Protein AF-0000000066447279 (afdb_homodimer)

Secondary structure (DSSP, 8-state):
-----EE-HHHHHHHHHHHHS-HHHHHHHTTTTTT-EEEEEEEEESGGG-EEEEEEEEE---EEEEE-SSSEEEEEEEEEEEEEEEE-SS-EEEEEEEEEEEEEEEEEEETTTEEEEEEPPPPGGGEEEE---TTS-HHHHHHHHHHHHHHHHHHHHHHHHHHTSHHHHHHTEEEHHHHHHHHHH--/-----EE-HHHHHHHHHHHHS-HHHHHHHTTTTTT-EEEEEEEEESGGG-EEEEEEEEE---EEEEE-SSSEEEEEEEEEEEEEEEE-SS-EEEEEEEEEEEEEEEEEEETTTEEEEEEPPPPGGGEEEE---TTS-HHHHHHHHHHHHHHHHHHHHHHHHHHTSHHHHHHTEEEHHHHHHHHHH--

Sequence (374 aa):
MQNYDYLTYEEFGRKFFEVAVTPARVAAAFADIAGNEFSMEPIGQGPGKIAKVSAKVKLREPRVTRHLGDNITFVIRIPLSIDLLVDLRLDKQRFTVAGDIALRATARAAKPLLLMVNVEKPLPSDITVNVSSKSIRGEVLRMLAGIDDEIRRFVAQYVTAEIDSPQSQAAQVIDVTHQLEATWADPMQNYDYLTYEEFGRKFFEVAVTPARVAAAFADIAGNEFSMEPIGQGPGKIAKVSAKVKLREPRVTRHLGDNITFVIRIPLSIDLLVDLRLDKQRFTVAGDIALRATARAAKPLLLMVNVEKPLPSDITVNVSSKSIRGEVLRMLAGIDDEIRRFVAQYVTAEIDSPQSQAAQVIDVTHQLEATWADP

Solvent-accessible surface area (backbone atoms only — not comparable to full-atom values): 19773 Å² total; per-residue (Å²): 123,88,82,70,58,69,41,52,38,37,54,43,18,47,45,46,47,59,68,71,61,40,47,67,58,57,39,56,73,44,47,79,52,31,65,40,69,49,73,47,74,68,40,66,32,67,82,91,39,58,30,32,39,29,36,40,39,33,35,39,71,64,45,56,45,74,45,89,60,95,49,42,34,34,45,35,38,32,41,33,45,32,42,33,37,39,34,58,84,84,48,78,46,78,46,79,26,45,32,36,36,51,39,43,34,36,48,44,35,24,66,86,44,28,45,31,51,48,66,55,69,50,50,40,85,36,37,48,73,48,74,68,57,89,78,42,57,71,69,60,46,64,55,40,65,65,45,54,62,51,49,24,44,50,51,24,51,51,52,37,51,53,56,65,30,69,70,45,49,53,72,28,50,41,59,47,57,60,53,51,52,54,57,70,71,53,128,124,88,82,70,59,71,41,52,39,38,56,44,18,47,44,48,48,61,68,71,61,39,46,66,58,59,39,54,71,45,46,77,52,30,65,40,68,49,73,46,74,68,40,67,33,67,82,91,39,59,30,31,40,30,37,40,39,33,33,37,72,63,45,58,45,73,44,89,59,94,50,43,34,34,45,35,39,31,40,33,44,32,42,34,36,42,35,57,85,85,46,77,47,79,45,79,26,45,32,37,36,50,39,43,33,37,49,43,35,26,66,88,44,30,46,30,52,49,65,55,69,48,51,41,86,36,38,48,74,48,75,67,56,89,79,42,55,71,70,58,44,63,56,39,61,65,44,54,60,51,48,24,46,50,50,23,51,52,53,36,52,53,56,64,29,69,71,45,50,53,69,28,51,43,59,47,59,61,53,51,52,53,56,71,70,53,127

Nearest PDB structures (foldseek):
  5u9o-assembly2_F  TM=2.649E-01  e=2.468E-01  Arabidopsis thaliana
  2qom-assembly1_A  TM=5.585E-01  e=8.172E+00  Escherichia coli O157:H7
  5u9o-assembly2_F  TM=2.648E-01  e=2.559E-01  Arabidopsis thaliana
  2qom-assembly1_A  TM=5.582E-01  e=7.857E+00  Escherichia coli O157:H7

Radius of gyration: 35.05 Å; Cα contacts (8 Å, |Δi|>4): 692; chains: 2; bounding box: 34×117×68 Å

Organism: Mycobacterium leprae (strain TN) (NCBI:txid272631)

pLDDT: mean 85.93, std 11.97, range [44.06, 98.0]

Foldseek 3Di:
DPDDPDDDPVVVVLVVCVVVPDQVLVQVLCVVVAQDKDKDFWFQFDVVSQKTKIKIKGKHRKDWDWDDDPWIKIKIKIKMWMWMWIDNVVDIDIDIKIKMAIKMWIWDADPPGKTFIGIDQDDLVRMGIGRDCPVPPPVVVVRCPVVSSVVSRVVSVVVNCVCPDPSNRVSGMDDVVVVVVVVVPPD/DPDDPDDDPVVVVLVVCVVVPDQVLVQVLCVVVAQDKDKDFWFQFDVVSQKTKIKIKGKHRKDWDWDDDPWIKIKIKIKMWMWMWICNPVDIDIDIKIKMAIKMWIWDADPPGKTFIGIDQDDLVRMGIGRDCPVPPPVVVVRCPVVSSVVSRVVSVVVNCVCPDPSNRVSRMDDVVVVVVVVVPPD

Structure (mmCIF, N/CA/C/O backbone):
data_AF-0000000066447279-model_v1
#
loop_
_entity.id
_entity.type
_entity.pdbx_description
1 polymer 'Uncharacterized protein'
#
loop_
_atom_site.group_PDB
_atom_site.id
_atom_site.type_symbol
_atom_site.label_atom_id
_atom_site.label_alt_id
_atom_site.label_comp_id
_atom_site.label_asym_id
_atom_site.label_entity_id
_atom_site.label_seq_id
_atom_site.pdbx_PDB_ins_code
_atom_site.Cartn_x
_atom_site.Cartn_y
_atom_site.Cartn_z
_atom_site.occupancy
_atom_site.B_iso_or_equiv
_atom_site.auth_seq_id
_atom_site.auth_comp_id
_atom_site.auth_asym_id
_atom_site.auth_atom_id
_atom_site.pdbx_PDB_model_num
ATOM 1 N N . MET A 1 1 ? 14.852 21.719 0.564 1 44.06 1 MET A N 1
ATOM 2 C CA . MET A 1 1 ? 13.547 21.234 0.128 1 44.06 1 MET A CA 1
ATOM 3 C C . MET A 1 1 ? 13.672 19.875 -0.555 1 44.06 1 MET A C 1
ATOM 5 O O . MET A 1 1 ? 14.516 19.688 -1.44 1 44.06 1 MET A O 1
ATOM 9 N N . GLN A 1 2 ? 13.609 18.781 0.184 1 61.09 2 GLN A N 1
ATOM 10 C CA . GLN A 1 2 ? 13.812 17.5 -0.481 1 61.09 2 GLN A CA 1
ATOM 11 C C . GLN A 1 2 ? 12.969 17.406 -1.753 1 61.09 2 GLN A C 1
ATOM 13 O O . GLN A 1 2 ? 11.805 17.781 -1.762 1 61.09 2 GLN A O 1
ATOM 18 N N . ASN A 1 3 ? 13.641 17.562 -2.828 1 77.81 3 ASN A N 1
ATOM 19 C CA . ASN A 1 3 ? 13.062 17.484 -4.168 1 77.81 3 ASN A CA 1
ATOM 20 C C . ASN A 1 3 ? 12.516 16.094 -4.453 1 77.81 3 ASN A C 1
ATOM 22 O O . ASN A 1 3 ? 13.273 15.141 -4.617 1 77.81 3 ASN A O 1
ATOM 26 N N . TYR A 1 4 ? 11.258 15.883 -4.176 1 88.69 4 TYR A N 1
ATOM 27 C CA . TYR A 1 4 ? 10.617 14.602 -4.449 1 88.69 4 TYR A CA 1
ATOM 28 C C . TYR A 1 4 ? 10.156 14.523 -5.898 1 88.69 4 TYR A C 1
ATOM 30 O O . TYR A 1 4 ? 9.867 15.547 -6.52 1 88.69 4 TYR A O 1
ATOM 38 N N . ASP A 1 5 ? 10.367 13.422 -6.465 1 95.25 5 ASP A N 1
ATOM 39 C CA . ASP A 1 5 ? 9.742 13.125 -7.754 1 95.25 5 ASP A CA 1
ATOM 40 C C . ASP A 1 5 ? 8.289 12.695 -7.578 1 95.25 5 ASP A C 1
ATOM 42 O O . ASP A 1 5 ? 8.008 11.508 -7.375 1 95.25 5 ASP A O 1
ATOM 46 N N . TYR A 1 6 ? 7.367 13.656 -7.715 1 96.12 6 TYR A N 1
ATOM 47 C CA . TYR A 1 6 ? 5.965 13.43 -7.383 1 96.12 6 TYR A CA 1
ATOM 48 C C . TYR A 1 6 ? 5.285 12.562 -8.438 1 96.12 6 TYR A C 1
ATOM 50 O O . TYR A 1 6 ? 5.66 12.602 -9.609 1 96.12 6 TYR A O 1
ATOM 58 N N . LEU A 1 7 ? 4.316 11.844 -8.016 1 97.38 7 LEU A N 1
ATOM 59 C CA . LEU A 1 7 ? 3.469 10.992 -8.844 1 97.38 7 LEU A CA 1
ATOM 60 C C . LEU A 1 7 ? 2.002 11.375 -8.688 1 97.38 7 LEU A C 1
ATOM 62 O O . LEU A 1 7 ? 1.599 11.898 -7.648 1 97.38 7 LEU A O 1
ATOM 66 N N . THR A 1 8 ? 1.245 11.164 -9.758 1 97.75 8 THR A N 1
ATOM 67 C CA . THR A 1 8 ? -0.197 11.125 -9.547 1 97.75 8 THR A CA 1
ATOM 68 C C . THR A 1 8 ? -0.597 9.875 -8.773 1 97.75 8 THR A C 1
ATOM 70 O O . THR A 1 8 ? 0.185 8.93 -8.664 1 97.75 8 THR A O 1
ATOM 73 N N . TYR A 1 9 ? -1.745 9.891 -8.211 1 98 9 TYR A N 1
ATOM 74 C CA . TYR A 1 9 ? -2.223 8.711 -7.5 1 98 9 TYR A CA 1
ATOM 75 C C . TYR A 1 9 ? -2.312 7.508 -8.438 1 98 9 TYR A C 1
ATOM 77 O O . TYR A 1 9 ? -2.053 6.375 -8.031 1 98 9 TYR A O 1
ATOM 85 N N . GLU A 1 10 ? -2.668 7.75 -9.688 1 97.81 10 GLU A N 1
ATOM 86 C CA . GLU A 1 10 ? -2.773 6.703 -10.703 1 97.81 10 GLU A CA 1
ATOM 87 C C . GLU A 1 10 ? -1.41 6.086 -11 1 97.81 10 GLU A C 1
ATOM 89 O O . GLU A 1 10 ? -1.279 4.859 -11.055 1 97.81 10 GLU A O 1
ATOM 94 N N . GLU A 1 11 ? -0.425 6.949 -11.18 1 97.62 11 GLU A N 1
ATOM 95 C CA . GLU A 1 11 ? 0.935 6.465 -11.391 1 97.62 11 GLU A CA 1
ATOM 96 C C . GLU A 1 11 ? 1.433 5.672 -10.188 1 97.62 11 GLU A C 1
ATOM 98 O O . GLU A 1 11 ? 2.135 4.668 -10.344 1 97.62 11 GLU A O 1
ATOM 103 N N . PHE A 1 12 ? 1.11 6.176 -9.07 1 97.88 12 PHE A N 1
ATOM 104 C CA . PHE A 1 12 ? 1.469 5.492 -7.832 1 97.88 12 PHE A CA 1
ATOM 105 C C . PHE A 1 12 ? 0.914 4.074 -7.82 1 97.88 12 PHE A C 1
ATOM 107 O O . PHE A 1 12 ? 1.614 3.131 -7.438 1 97.88 12 PHE A O 1
ATOM 114 N N . GLY A 1 13 ? -0.361 3.934 -8.188 1 97.94 13 GLY A N 1
ATOM 115 C CA . GLY A 1 13 ? -0.968 2.613 -8.234 1 97.94 13 GLY A CA 1
ATOM 116 C C . GLY A 1 13 ? -0.215 1.646 -9.133 1 97.94 13 GLY A C 1
ATOM 117 O O . GLY A 1 13 ? 0.034 0.502 -8.742 1 97.94 13 GLY A O 1
ATOM 118 N N . ARG A 1 14 ? 0.141 2.066 -10.328 1 97.31 14 ARG A N 1
ATOM 119 C CA . ARG A 1 14 ? 0.899 1.238 -11.258 1 97.31 14 ARG A CA 1
ATOM 120 C C . ARG A 1 14 ? 2.236 0.82 -10.656 1 97.31 14 ARG A C 1
ATOM 122 O O . ARG A 1 14 ? 2.594 -0.36 -10.688 1 97.31 14 ARG A O 1
ATOM 129 N N . LYS A 1 15 ? 2.916 1.78 -10.086 1 96.38 15 LYS A N 1
ATOM 130 C CA . LYS A 1 15 ? 4.223 1.507 -9.492 1 96.38 15 LYS A CA 1
ATOM 131 C C . LYS A 1 15 ? 4.098 0.585 -8.289 1 96.38 15 LYS A C 1
ATOM 133 O O . LYS A 1 15 ? 4.984 -0.233 -8.031 1 96.38 15 LYS A O 1
ATOM 138 N N . PHE A 1 16 ? 3.033 0.771 -7.574 1 96.56 16 PHE A N 1
ATOM 139 C CA . PHE A 1 16 ? 2.766 -0.067 -6.414 1 96.56 16 PHE A CA 1
ATOM 140 C C . PHE A 1 16 ? 2.795 -1.543 -6.793 1 96.56 16 PHE A C 1
ATOM 142 O O . PHE A 1 16 ? 3.488 -2.34 -6.156 1 96.56 16 PHE A O 1
ATOM 149 N N . PHE A 1 17 ? 2.117 -1.905 -7.82 1 96.81 17 PHE A N 1
ATOM 150 C CA . PHE A 1 17 ? 2.047 -3.299 -8.242 1 96.81 17 PHE A CA 1
ATOM 151 C C . PHE A 1 17 ? 3.389 -3.764 -8.797 1 96.81 17 PHE A C 1
ATOM 153 O O . PHE A 1 17 ? 3.785 -4.914 -8.594 1 96.81 17 PHE A O 1
ATOM 160 N N . GLU A 1 18 ? 4.082 -2.914 -9.484 1 95.25 18 GLU A N 1
ATOM 161 C CA . GLU A 1 18 ? 5.391 -3.266 -10.031 1 95.25 18 GLU A CA 1
ATOM 162 C C . GLU A 1 18 ? 6.379 -3.611 -8.922 1 95.25 18 GLU A C 1
ATOM 164 O O . GLU A 1 18 ? 7.199 -4.52 -9.07 1 95.25 18 GLU A O 1
ATOM 169 N N . VAL A 1 19 ? 6.215 -2.928 -7.848 1 92.62 19 VAL A N 1
ATOM 170 C CA . VAL A 1 19 ? 7.133 -3.135 -6.73 1 92.62 19 VAL A CA 1
ATOM 171 C C . VAL A 1 19 ? 6.645 -4.297 -5.871 1 92.62 19 VAL A C 1
ATOM 173 O O . VAL A 1 19 ? 7.449 -5.09 -5.371 1 92.62 19 VAL A O 1
ATOM 176 N N . ALA A 1 20 ? 5.383 -4.406 -5.727 1 91.75 20 ALA A N 1
ATOM 177 C CA . ALA A 1 20 ? 4.801 -5.383 -4.805 1 91.75 20 ALA A CA 1
ATOM 178 C C . ALA A 1 20 ? 4.844 -6.789 -5.398 1 91.75 20 ALA A C 1
ATOM 180 O O . ALA A 1 20 ? 5 -7.77 -4.668 1 91.75 20 ALA A O 1
ATOM 181 N N . VAL A 1 21 ? 4.633 -6.859 -6.723 1 93.12 21 VAL A N 1
ATOM 182 C CA . VAL A 1 21 ? 4.484 -8.18 -7.324 1 93.12 21 VAL A CA 1
ATOM 183 C C . VAL A 1 21 ? 5.66 -8.461 -8.258 1 93.12 21 VAL A C 1
ATOM 185 O O . VAL A 1 21 ? 5.605 -8.133 -9.445 1 93.12 21 VAL A O 1
ATOM 188 N N . THR A 1 22 ? 6.703 -9.156 -7.754 1 92.19 22 THR A N 1
ATOM 189 C CA . THR A 1 22 ? 7.906 -9.461 -8.523 1 92.19 22 THR A CA 1
ATOM 190 C C . THR A 1 22 ? 7.945 -10.945 -8.891 1 92.19 22 THR A C 1
ATOM 192 O O . THR A 1 22 ? 7.266 -11.758 -8.266 1 92.19 22 THR A O 1
ATOM 195 N N . PRO A 1 23 ? 8.734 -11.266 -9.891 1 93.75 23 PRO A N 1
ATOM 196 C CA . PRO A 1 23 ? 8.883 -12.688 -10.227 1 93.75 23 PRO A CA 1
ATOM 197 C C . PRO A 1 23 ? 9.406 -13.523 -9.062 1 93.75 23 PRO A C 1
ATOM 199 O O . PRO A 1 23 ? 8.953 -14.648 -8.852 1 93.75 23 PRO A O 1
ATOM 202 N N . ALA A 1 24 ? 10.281 -12.953 -8.281 1 90.06 24 ALA A N 1
ATOM 203 C CA . ALA A 1 24 ? 10.844 -13.664 -7.137 1 90.06 24 ALA A CA 1
ATOM 204 C C . ALA A 1 24 ? 9.766 -13.992 -6.105 1 90.06 24 ALA A C 1
ATOM 206 O O . ALA A 1 24 ? 9.742 -15.102 -5.559 1 90.06 24 ALA A O 1
ATOM 207 N N . ARG A 1 25 ? 8.938 -13.117 -5.891 1 86.19 25 ARG A N 1
ATOM 208 C CA . ARG A 1 25 ? 7.875 -13.336 -4.914 1 86.19 25 ARG A CA 1
ATOM 209 C C . ARG A 1 25 ? 6.883 -14.383 -5.414 1 86.19 25 ARG A C 1
ATOM 211 O O . ARG A 1 25 ? 6.426 -15.227 -4.641 1 86.19 25 ARG A O 1
ATOM 218 N N . VAL A 1 26 ? 6.543 -14.281 -6.672 1 89.94 26 VAL A N 1
ATOM 219 C CA . VAL A 1 26 ? 5.633 -15.258 -7.262 1 89.94 26 VAL A CA 1
ATOM 220 C C . VAL A 1 26 ? 6.266 -16.656 -7.207 1 89.94 26 VAL A C 1
ATOM 222 O O . VAL A 1 26 ? 5.605 -17.625 -6.836 1 89.94 26 VAL A O 1
ATOM 225 N N . ALA A 1 27 ? 7.559 -16.734 -7.523 1 89.38 27 ALA A N 1
ATOM 226 C CA . ALA A 1 27 ? 8.266 -18 -7.477 1 89.38 27 ALA A CA 1
ATOM 227 C C . ALA A 1 27 ? 8.289 -18.578 -6.059 1 89.38 27 ALA A C 1
ATOM 229 O O . ALA A 1 27 ? 8.117 -19.781 -5.859 1 89.38 27 ALA A O 1
ATOM 230 N N . ALA A 1 28 ? 8.453 -17.719 -5.105 1 83.75 28 ALA A N 1
ATOM 231 C CA . ALA A 1 28 ? 8.523 -18.125 -3.703 1 83.75 28 ALA A CA 1
ATOM 232 C C . ALA A 1 28 ? 7.195 -18.734 -3.246 1 83.75 28 ALA A C 1
ATOM 234 O O . ALA A 1 28 ? 7.176 -19.656 -2.43 1 83.75 28 ALA A O 1
ATOM 235 N N . ALA A 1 29 ? 6.172 -18.25 -3.795 1 78.94 29 ALA A N 1
ATOM 236 C CA . ALA A 1 29 ? 4.855 -18.781 -3.445 1 78.94 29 ALA A CA 1
ATOM 237 C C . ALA A 1 29 ? 4.691 -20.219 -3.926 1 78.94 29 ALA A C 1
ATOM 239 O O . ALA A 1 29 ? 3.908 -20.984 -3.361 1 78.94 29 ALA A O 1
ATOM 240 N N . PHE A 1 30 ? 5.516 -20.578 -4.953 1 81.06 30 PHE A N 1
ATOM 241 C CA . PHE A 1 30 ? 5.457 -21.922 -5.492 1 81.06 30 PHE A CA 1
ATOM 242 C C . PHE A 1 30 ? 6.598 -22.781 -4.945 1 81.06 30 PHE A C 1
ATOM 244 O O . PHE A 1 30 ? 6.723 -23.953 -5.293 1 81.06 30 PHE A O 1
ATOM 251 N N . ALA A 1 31 ? 7.398 -22.172 -4.145 1 75.44 31 ALA A N 1
ATOM 252 C CA . ALA A 1 31 ? 8.578 -22.875 -3.639 1 75.44 31 ALA A CA 1
ATOM 253 C C . ALA A 1 31 ? 8.172 -24.109 -2.826 1 75.44 31 ALA A C 1
ATOM 255 O O . ALA A 1 31 ? 8.844 -25.141 -2.885 1 75.44 31 ALA A O 1
ATOM 256 N N . ASP A 1 32 ? 7.035 -23.906 -2.191 1 76.06 32 ASP A N 1
ATOM 257 C CA . ASP A 1 32 ? 6.598 -25.016 -1.356 1 76.06 32 ASP A CA 1
ATOM 258 C C . ASP A 1 32 ? 6.141 -26.203 -2.211 1 76.06 32 ASP A C 1
ATOM 260 O O . ASP A 1 32 ? 6.082 -27.328 -1.73 1 76.06 32 ASP A O 1
ATOM 264 N N . ILE A 1 33 ? 5.84 -25.859 -3.365 1 76.38 33 ILE A N 1
ATOM 265 C CA . ILE A 1 33 ? 5.383 -26.922 -4.262 1 76.38 33 ILE A CA 1
ATOM 266 C C . ILE A 1 33 ? 6.586 -27.578 -4.934 1 76.38 33 ILE A C 1
ATOM 268 O O . ILE A 1 33 ? 6.516 -28.75 -5.336 1 76.38 33 ILE A O 1
ATOM 272 N N . ALA A 1 34 ? 7.648 -26.797 -5.027 1 80.12 34 ALA A N 1
ATOM 273 C CA . ALA A 1 34 ? 8.883 -27.344 -5.586 1 80.12 34 ALA A CA 1
ATOM 274 C C . ALA A 1 34 ? 9.406 -28.5 -4.742 1 80.12 34 ALA A C 1
ATOM 276 O O . ALA A 1 34 ? 9.398 -28.438 -3.51 1 80.12 34 ALA A O 1
ATOM 277 N N . GLY A 1 35 ? 9.742 -29.547 -5.367 1 81.69 35 GLY A N 1
ATOM 278 C CA . GLY A 1 35 ? 10.25 -30.719 -4.684 1 81.69 35 GLY A CA 1
ATOM 279 C C . GLY A 1 35 ? 9.172 -31.719 -4.328 1 81.69 35 GLY A C 1
ATOM 280 O O . GLY A 1 35 ? 9.469 -32.875 -4.008 1 81.69 35 GLY A O 1
ATOM 281 N N . ASN A 1 36 ? 7.98 -31.234 -4.375 1 86.38 36 ASN A N 1
ATOM 282 C CA . ASN A 1 36 ? 6.887 -32.156 -4.109 1 86.38 36 ASN A CA 1
ATOM 283 C C . ASN A 1 36 ? 6.859 -33.312 -5.125 1 86.38 36 ASN A C 1
ATOM 285 O O . ASN A 1 36 ? 7.242 -33.125 -6.281 1 86.38 36 ASN A O 1
ATOM 289 N N . GLU A 1 37 ? 6.441 -34.5 -4.531 1 90.94 37 GLU A N 1
ATOM 290 C CA . GLU A 1 37 ? 6.305 -35.688 -5.367 1 90.94 37 GLU A CA 1
ATOM 291 C C . GLU A 1 37 ? 4.918 -36.281 -5.23 1 90.94 37 GLU A C 1
ATOM 293 O O . GLU A 1 37 ? 4.289 -36.188 -4.176 1 90.94 37 GLU A O 1
ATOM 298 N N . PHE A 1 38 ? 4.539 -36.844 -6.371 1 90 38 PHE A N 1
ATOM 299 C CA . PHE A 1 38 ? 3.283 -37.594 -6.332 1 90 38 PHE A CA 1
ATOM 300 C C . PHE A 1 38 ? 3.328 -38.781 -7.273 1 90 38 PHE A C 1
ATOM 302 O O . PHE A 1 38 ? 4.156 -38.844 -8.18 1 90 38 PHE A O 1
ATOM 309 N N . SER A 1 39 ? 2.473 -39.781 -6.945 1 91.5 39 SER A N 1
ATOM 310 C CA . SER A 1 39 ? 2.492 -41 -7.711 1 91.5 39 SER A CA 1
ATOM 311 C C . SER A 1 39 ? 1.166 -41.25 -8.43 1 91.5 39 SER A C 1
ATOM 313 O O . SER A 1 39 ? 0.105 -40.875 -7.906 1 91.5 39 SER A O 1
ATOM 315 N N . MET A 1 40 ? 1.353 -41.844 -9.594 1 87.12 40 MET A N 1
ATOM 316 C CA . MET A 1 40 ? 0.194 -42.312 -10.344 1 87.12 40 MET A CA 1
ATOM 317 C C . MET A 1 40 ? 0.031 -43.812 -10.203 1 87.12 40 MET A C 1
ATOM 319 O O . MET A 1 40 ? 1.001 -44.562 -10.328 1 87.12 40 MET A O 1
ATOM 323 N N . GLU A 1 41 ? -1.2 -44.219 -9.812 1 84.25 41 GLU A N 1
ATOM 324 C CA . GLU A 1 41 ? -1.477 -45.625 -9.719 1 84.25 41 GLU A CA 1
ATOM 325 C C . GLU A 1 41 ? -1.306 -46.312 -11.078 1 84.25 41 GLU A C 1
ATOM 327 O O . GLU A 1 41 ? -1.51 -45.688 -12.117 1 84.25 41 GLU A O 1
ATOM 332 N N . PRO A 1 42 ? -0.987 -47.625 -10.953 1 84.94 42 PRO A N 1
ATOM 333 C CA . PRO A 1 42 ? -0.756 -48.344 -12.203 1 84.94 42 PRO A CA 1
ATOM 334 C C . PRO A 1 42 ? -1.986 -48.344 -13.109 1 84.94 42 PRO A C 1
ATOM 336 O O . PRO A 1 42 ? -3.111 -48.5 -12.625 1 84.94 42 PRO A O 1
ATOM 339 N N . ILE A 1 43 ? -1.79 -48.125 -14.297 1 81.62 43 ILE A N 1
ATOM 340 C CA . ILE A 1 43 ? -2.828 -48.156 -15.32 1 81.62 43 ILE A CA 1
ATOM 341 C C . ILE A 1 43 ? -2.521 -49.25 -16.328 1 81.62 43 ILE A C 1
ATOM 343 O O . ILE A 1 43 ? -1.393 -49.375 -16.812 1 81.62 43 ILE A O 1
ATOM 347 N N . GLY A 1 44 ? -3.52 -50.062 -16.562 1 78.69 44 GLY A N 1
ATOM 348 C CA . GLY A 1 44 ? -3.352 -51.125 -17.547 1 78.69 44 GLY A CA 1
ATOM 349 C C . GLY A 1 44 ? -3.289 -50.594 -18.984 1 78.69 44 GLY A C 1
ATOM 350 O O . GLY A 1 44 ? -4.051 -49.719 -19.359 1 78.69 44 GLY A O 1
ATOM 351 N N . GLN A 1 45 ? -2.246 -51.062 -19.609 1 75.38 45 GLN A N 1
ATOM 352 C CA . GLN A 1 45 ? -2.076 -50.594 -21 1 75.38 45 GLN A CA 1
ATOM 353 C C . GLN A 1 45 ? -1.884 -51.781 -21.938 1 75.38 45 GLN A C 1
ATOM 355 O O . GLN A 1 45 ? -1.473 -52.875 -21.5 1 75.38 45 GLN A O 1
ATOM 360 N N . GLY A 1 46 ? -2.174 -51.594 -23.266 1 68.38 46 GLY A N 1
ATOM 361 C CA . GLY A 1 46 ? -1.961 -52.594 -24.281 1 68.38 46 GLY A CA 1
ATOM 362 C C . GLY A 1 46 ? -3.074 -53.625 -24.344 1 68.38 46 GLY A C 1
ATOM 363 O O . GLY A 1 46 ? -4.078 -53.5 -23.641 1 68.38 46 GLY A O 1
ATOM 364 N N . PRO A 1 47 ? -2.898 -54.594 -25.391 1 67.75 47 PRO A N 1
ATOM 365 C CA . PRO A 1 47 ? -3.893 -55.656 -25.484 1 67.75 47 PRO A CA 1
ATOM 366 C C . PRO A 1 47 ? -4.047 -56.438 -24.172 1 67.75 47 PRO A C 1
ATOM 368 O O . PRO A 1 47 ? -3.049 -56.875 -23.594 1 67.75 47 PRO A O 1
ATOM 371 N N . GLY A 1 48 ? -5.27 -56.562 -23.781 1 71.75 48 GLY A N 1
ATOM 372 C CA . GLY A 1 48 ? -5.578 -57.312 -22.594 1 71.75 48 GLY A CA 1
ATOM 373 C C . GLY A 1 48 ? -5.148 -56.625 -21.312 1 71.75 48 GLY A C 1
ATOM 374 O O . GLY A 1 48 ? -5.246 -57.219 -20.219 1 71.75 48 GLY A O 1
ATOM 375 N N . LYS A 1 49 ? -4.543 -55.375 -21.438 1 75.69 49 LYS A N 1
ATOM 376 C CA . LYS A 1 49 ? -4.09 -54.594 -20.281 1 75.69 49 LYS A CA 1
ATOM 377 C C . LYS A 1 49 ? -2.988 -55.344 -19.516 1 75.69 49 LYS A C 1
ATOM 379 O O . LYS A 1 49 ? -2.967 -55.312 -18.297 1 75.69 49 LYS A O 1
ATOM 384 N N . ILE A 1 50 ? -2.158 -56.062 -20.266 1 74.25 50 ILE A N 1
ATOM 385 C CA . ILE A 1 50 ? -1.131 -56.906 -19.672 1 74.25 50 ILE A CA 1
ATOM 386 C C . ILE A 1 50 ? -0.035 -56.031 -19.047 1 74.25 50 ILE A C 1
ATOM 388 O O . ILE A 1 50 ? 0.533 -56.406 -18.016 1 74.25 50 ILE A O 1
ATOM 392 N N . ALA A 1 51 ? 0.204 -54.969 -19.688 1 77.75 51 ALA A N 1
ATOM 393 C CA . ALA A 1 51 ? 1.231 -54.094 -19.141 1 77.75 51 ALA A CA 1
ATOM 394 C C . ALA A 1 51 ? 0.626 -53.094 -18.156 1 77.75 51 ALA A C 1
ATOM 396 O O . ALA A 1 51 ? -0.466 -52.562 -18.406 1 77.75 51 ALA A O 1
ATOM 397 N N . LYS A 1 52 ? 1.3 -52.906 -16.984 1 84.81 52 LYS A N 1
ATOM 398 C CA . LYS A 1 52 ? 0.927 -51.875 -16.016 1 84.81 52 LYS A CA 1
ATOM 399 C C . LYS A 1 52 ? 1.969 -50.75 -15.984 1 84.81 52 LYS A C 1
ATOM 401 O O . LYS A 1 52 ? 3.168 -51.031 -15.883 1 84.81 52 LYS A O 1
ATOM 406 N N . VAL A 1 53 ? 1.499 -49.625 -16.172 1 82.44 53 VAL A N 1
ATOM 407 C CA . VAL A 1 53 ? 2.416 -48.5 -16.156 1 82.44 53 VAL A CA 1
ATOM 408 C C . VAL A 1 53 ? 2.107 -47.594 -14.961 1 82.44 53 VAL A C 1
ATOM 410 O O . VAL A 1 53 ? 0.951 -47.25 -14.734 1 82.44 53 VAL A O 1
ATOM 413 N N . SER A 1 54 ? 3.111 -47.281 -14.141 1 87.75 54 SER A N 1
ATOM 414 C CA . SER A 1 54 ? 3.025 -46.344 -13.031 1 87.75 54 SER A CA 1
ATOM 415 C C . SER A 1 54 ? 4.074 -45.25 -13.164 1 87.75 54 SER A C 1
ATOM 417 O O . SER A 1 54 ? 5.031 -45.375 -13.93 1 87.75 54 SER A O 1
ATOM 419 N N . ALA A 1 55 ? 3.771 -44.188 -12.484 1 89 55 ALA A N 1
ATOM 420 C CA . ALA A 1 55 ? 4.695 -43.062 -12.594 1 89 55 ALA A CA 1
ATOM 421 C C . ALA A 1 55 ? 4.848 -42.344 -11.266 1 89 55 ALA A C 1
ATOM 423 O O . ALA A 1 55 ? 3.879 -42.188 -10.516 1 89 55 ALA A O 1
ATOM 424 N N . LYS A 1 56 ? 6.078 -41.938 -10.945 1 92.56 56 LYS A N 1
ATOM 425 C CA . LYS A 1 56 ? 6.402 -40.969 -9.891 1 92.56 56 LYS A CA 1
ATOM 426 C C . LYS A 1 56 ? 6.855 -39.656 -10.484 1 92.56 56 LYS A C 1
ATOM 428 O O . LYS A 1 56 ? 7.812 -39.594 -11.266 1 92.56 56 LYS A O 1
ATOM 433 N N . VAL A 1 57 ? 6.129 -38.656 -10.102 1 93.25 57 VAL A N 1
ATOM 434 C CA . VAL A 1 57 ? 6.395 -37.344 -10.672 1 93.25 57 VAL A CA 1
ATOM 435 C C . VAL A 1 57 ? 6.973 -36.406 -9.602 1 93.25 57 VAL A C 1
ATOM 437 O O . VAL A 1 57 ? 6.426 -36.312 -8.5 1 93.25 57 VAL A O 1
ATOM 440 N N . LYS A 1 58 ? 8.062 -35.719 -9.93 1 93.5 58 LYS A N 1
ATOM 441 C CA . LYS A 1 58 ? 8.688 -34.719 -9.062 1 93.5 58 LYS A CA 1
ATOM 442 C C . LYS A 1 58 ? 8.68 -33.344 -9.719 1 93.5 58 LYS A C 1
ATOM 444 O O . LYS A 1 58 ? 9.062 -33.219 -10.883 1 93.5 58 LYS A O 1
ATOM 449 N N . LEU A 1 59 ? 8.219 -32.406 -8.945 1 93.81 59 LEU A N 1
ATOM 450 C CA . LEU A 1 59 ? 8.234 -31.016 -9.406 1 93.81 59 LEU A CA 1
ATOM 451 C C . LEU A 1 59 ? 9.555 -30.344 -9.047 1 93.81 59 LEU A C 1
ATOM 453 O O . LEU A 1 59 ? 10.055 -30.5 -7.926 1 93.81 59 LEU A O 1
ATOM 457 N N . ARG A 1 60 ? 10.078 -29.609 -10 1 93.44 60 ARG A N 1
ATOM 458 C CA . ARG A 1 60 ? 11.328 -28.891 -9.773 1 93.44 60 ARG A CA 1
ATOM 459 C C . ARG A 1 60 ? 11.078 -27.406 -9.562 1 93.44 60 ARG A C 1
ATOM 461 O O . ARG A 1 60 ? 9.938 -26.984 -9.391 1 93.44 60 ARG A O 1
ATOM 468 N N . GLU A 1 61 ? 12.102 -26.656 -9.43 1 93 61 GLU A N 1
ATOM 469 C CA . GLU A 1 61 ? 12.008 -25.234 -9.141 1 93 61 GLU A CA 1
ATOM 470 C C . GLU A 1 61 ? 11.367 -24.469 -10.305 1 93 61 GLU A C 1
ATOM 472 O O . GLU A 1 61 ? 11.781 -24.641 -11.453 1 93 61 GLU A O 1
ATOM 477 N N . PRO A 1 62 ? 10.453 -23.672 -9.953 1 93.62 62 PRO A N 1
ATOM 478 C CA . PRO A 1 62 ? 9.789 -22.906 -11.008 1 93.62 62 PRO A CA 1
ATOM 479 C C . PRO A 1 62 ? 10.664 -21.766 -11.539 1 93.62 62 PRO A C 1
ATOM 481 O O . PRO A 1 62 ? 11.5 -21.234 -10.812 1 93.62 62 PRO A O 1
ATOM 484 N N . ARG A 1 63 ? 10.508 -21.406 -12.812 1 94.69 63 ARG A N 1
ATOM 485 C CA . ARG A 1 63 ? 11.023 -20.203 -13.461 1 94.69 63 ARG A CA 1
ATOM 486 C C . ARG A 1 63 ? 9.891 -19.25 -13.82 1 94.69 63 ARG A C 1
ATOM 488 O O . ARG A 1 63 ? 8.906 -19.641 -14.453 1 94.69 63 ARG A O 1
ATOM 495 N N . VAL A 1 64 ? 10.086 -18.031 -13.367 1 96 64 VAL A N 1
ATOM 496 C CA . VAL A 1 64 ? 8.992 -17.078 -13.539 1 96 64 VAL A CA 1
ATOM 497 C C . VAL A 1 64 ? 9.453 -15.906 -14.398 1 96 64 VAL A C 1
ATOM 499 O O . VAL A 1 64 ? 10.523 -15.344 -14.164 1 96 64 VAL A O 1
ATOM 502 N N . THR A 1 65 ? 8.656 -15.578 -15.43 1 97.44 65 THR A N 1
ATOM 503 C CA . THR A 1 65 ? 8.891 -14.406 -16.266 1 97.44 65 THR A CA 1
ATOM 504 C C . THR A 1 65 ? 7.715 -13.438 -16.172 1 97.44 65 THR A C 1
ATOM 506 O O . THR A 1 65 ? 6.555 -13.844 -16.266 1 97.44 65 THR A O 1
ATOM 509 N N . ARG A 1 66 ? 8.086 -12.172 -15.984 1 97.94 66 ARG A N 1
ATOM 510 C CA . ARG A 1 66 ? 7.07 -11.141 -15.789 1 97.94 66 ARG A CA 1
ATOM 511 C C . ARG A 1 66 ? 6.848 -10.352 -17.078 1 97.94 66 ARG A C 1
ATOM 513 O O . ARG A 1 66 ? 7.797 -10.039 -17.797 1 97.94 66 ARG A O 1
ATOM 520 N N . HIS A 1 67 ? 5.648 -9.984 -17.344 1 97.25 67 HIS A N 1
ATOM 521 C CA . HIS A 1 67 ? 5.254 -9.094 -18.422 1 97.25 67 HIS A CA 1
ATOM 522 C C . HIS A 1 67 ? 4.457 -7.906 -17.906 1 97.25 67 HIS A C 1
ATOM 524 O O . HIS A 1 67 ? 3.414 -8.086 -17.266 1 97.25 67 HIS A O 1
ATOM 530 N N . LEU A 1 68 ? 4.934 -6.707 -18.234 1 95.25 68 LEU A N 1
ATOM 531 C CA . LEU A 1 68 ? 4.277 -5.496 -17.766 1 95.25 68 LEU A CA 1
ATOM 532 C C . LEU A 1 68 ? 3.25 -5 -18.781 1 95.25 68 LEU A C 1
ATOM 534 O O . LEU A 1 68 ? 3.574 -4.805 -19.953 1 95.25 68 LEU A O 1
ATOM 538 N N . GLY A 1 69 ? 2.043 -4.93 -18.5 1 94.5 69 GLY A N 1
ATOM 539 C CA . GLY A 1 69 ? 0.938 -4.383 -19.266 1 94.5 69 GLY A CA 1
ATOM 540 C C . GLY A 1 69 ? -0.108 -3.695 -18.406 1 94.5 69 GLY A C 1
ATOM 541 O O . GLY A 1 69 ? 0.218 -3.111 -17.375 1 94.5 69 GLY A O 1
ATOM 542 N N . ASP A 1 70 ? -1.371 -3.557 -18.984 1 95.12 70 ASP A N 1
ATOM 543 C CA . ASP A 1 70 ? -2.439 -3.029 -18.141 1 95.12 70 ASP A CA 1
ATOM 544 C C . ASP A 1 70 ? -2.527 -3.795 -16.812 1 95.12 70 ASP A C 1
ATOM 546 O O . ASP A 1 70 ? -2.686 -3.195 -15.75 1 95.12 70 ASP A O 1
ATOM 550 N N . ASN A 1 71 ? -2.357 -5.07 -17.031 1 96.88 71 ASN A N 1
ATOM 551 C CA . ASN A 1 71 ? -2.111 -5.953 -15.891 1 96.88 71 ASN A CA 1
ATOM 552 C C . ASN A 1 71 ? -0.724 -6.586 -15.961 1 96.88 71 ASN A C 1
ATOM 554 O O . ASN A 1 71 ? -0.21 -6.84 -17.047 1 96.88 71 ASN A O 1
ATOM 558 N N . ILE A 1 72 ? -0.191 -6.75 -14.867 1 97.56 72 ILE A N 1
ATOM 559 C CA . ILE A 1 72 ? 1.053 -7.508 -14.805 1 97.56 72 ILE A CA 1
ATOM 560 C C . ILE A 1 72 ? 0.75 -9 -14.891 1 97.56 72 ILE A C 1
ATOM 562 O O . ILE A 1 72 ? -0.086 -9.516 -14.148 1 97.56 72 ILE A O 1
ATOM 566 N N . THR A 1 73 ? 1.35 -9.648 -15.797 1 97.88 73 THR A N 1
ATOM 567 C CA . THR A 1 73 ? 1.153 -11.078 -15.969 1 97.88 73 THR A CA 1
ATOM 568 C C . THR A 1 73 ? 2.477 -11.828 -15.828 1 97.88 73 THR A C 1
ATOM 570 O O . THR A 1 73 ? 3.547 -11.234 -15.945 1 97.88 73 THR A O 1
ATOM 573 N N . PHE A 1 74 ? 2.373 -13.141 -15.578 1 97.31 74 PHE A N 1
ATOM 574 C CA . PHE A 1 74 ? 3.537 -14 -15.398 1 97.31 74 PHE A CA 1
ATOM 575 C C . PHE A 1 74 ? 3.377 -15.305 -16.172 1 97.31 74 PHE A C 1
ATOM 577 O O . PHE A 1 74 ? 2.283 -15.867 -16.234 1 97.31 74 PHE A O 1
ATOM 584 N N . VAL A 1 75 ? 4.465 -15.68 -16.766 1 97.19 75 VAL A N 1
ATOM 585 C CA . VAL A 1 75 ? 4.59 -17.047 -17.266 1 97.19 75 VAL A CA 1
ATOM 586 C C . VAL A 1 75 ? 5.449 -17.875 -16.312 1 97.19 75 VAL A C 1
ATOM 588 O O . VAL A 1 75 ? 6.578 -17.484 -15.992 1 97.19 75 VAL A O 1
ATOM 591 N N . ILE A 1 76 ? 4.898 -18.969 -15.812 1 95.88 76 ILE A N 1
ATOM 592 C CA . ILE A 1 76 ? 5.57 -19.844 -14.859 1 95.88 76 ILE A CA 1
ATOM 593 C C . ILE A 1 76 ? 5.855 -21.203 -15.508 1 95.88 76 ILE A C 1
ATOM 595 O O . ILE A 1 76 ? 4.938 -21.875 -15.984 1 95.88 76 ILE A O 1
ATOM 599 N N . ARG A 1 77 ? 7.109 -21.562 -15.562 1 96.25 77 ARG A N 1
ATOM 600 C CA . ARG A 1 77 ? 7.531 -22.859 -16.062 1 96.25 77 ARG A CA 1
ATOM 601 C C . ARG A 1 77 ? 8.062 -23.734 -14.945 1 96.25 77 ARG A C 1
ATOM 603 O O . ARG A 1 77 ? 8.961 -23.344 -14.203 1 96.25 77 ARG A O 1
ATOM 610 N N . ILE A 1 78 ? 7.484 -24.875 -14.789 1 95 78 ILE A N 1
ATOM 611 C CA . ILE A 1 78 ? 7.906 -25.812 -13.75 1 95 78 ILE A CA 1
ATOM 612 C C . ILE A 1 78 ? 8.414 -27.109 -14.398 1 95 78 ILE A C 1
ATOM 614 O O . ILE A 1 78 ? 7.625 -27.891 -14.914 1 95 78 ILE A O 1
ATOM 618 N N . PRO A 1 79 ? 9.68 -27.328 -14.328 1 95.25 79 PRO A N 1
ATOM 619 C CA . PRO A 1 79 ? 10.188 -28.609 -14.852 1 95.25 79 PRO A CA 1
ATOM 620 C C . PRO A 1 79 ? 9.742 -29.812 -14.016 1 95.25 79 PRO A C 1
ATOM 622 O O . PRO A 1 79 ? 9.602 -29.703 -12.797 1 95.25 79 PRO A O 1
ATOM 625 N N . LEU A 1 80 ? 9.602 -30.938 -14.695 1 94.44 80 LEU A N 1
ATOM 626 C CA . LEU A 1 80 ? 9.195 -32.188 -14.055 1 94.44 80 LEU A CA 1
ATOM 627 C C . LEU A 1 80 ? 10.234 -33.281 -14.281 1 94.44 80 LEU A C 1
ATOM 629 O O . LEU A 1 80 ? 10.828 -33.344 -15.359 1 94.44 80 LEU A O 1
ATOM 633 N N . SER A 1 81 ? 10.406 -34.094 -13.312 1 93.12 81 SER A N 1
ATOM 634 C CA . SER A 1 81 ? 11.055 -35.375 -13.453 1 93.12 81 SER A CA 1
ATOM 635 C C . SER A 1 81 ? 10.062 -36.531 -13.242 1 93.12 81 SER A C 1
ATOM 637 O O . SER A 1 81 ? 9.406 -36.594 -12.203 1 93.12 81 SER A O 1
ATOM 639 N N . ILE A 1 82 ? 9.945 -37.375 -14.234 1 90.56 82 ILE A N 1
ATOM 640 C CA . ILE A 1 82 ? 8.953 -38.438 -14.203 1 90.56 82 ILE A CA 1
ATOM 641 C C . ILE A 1 82 ? 9.648 -39.812 -14.25 1 90.56 82 ILE A C 1
ATOM 643 O O . ILE A 1 82 ? 10.289 -40.156 -15.25 1 90.56 82 ILE A O 1
ATOM 647 N N . ASP A 1 83 ? 9.508 -40.594 -13.219 1 89.81 83 ASP A N 1
ATOM 648 C CA . ASP A 1 83 ? 9.984 -41.969 -13.203 1 89.81 83 ASP A CA 1
ATOM 649 C C . ASP A 1 83 ? 8.867 -42.938 -13.578 1 89.81 83 ASP A C 1
ATOM 651 O O . ASP A 1 83 ? 7.934 -43.156 -12.805 1 89.81 83 ASP A O 1
ATOM 655 N N . LEU A 1 84 ? 9.023 -43.562 -14.758 1 85.69 84 LEU A N 1
ATOM 656 C CA . LEU A 1 84 ? 8.023 -44.5 -15.242 1 85.69 84 LEU A CA 1
ATOM 657 C C . LEU A 1 84 ? 8.43 -45.938 -14.945 1 85.69 84 LEU A C 1
ATOM 659 O O . LEU A 1 84 ? 9.602 -46.281 -15.094 1 85.69 84 LEU A O 1
ATOM 663 N N . LEU A 1 85 ? 7.492 -46.594 -14.445 1 85.5 85 LEU A N 1
ATOM 664 C CA . LEU A 1 85 ? 7.668 -48.031 -14.266 1 85.5 85 LEU A CA 1
ATOM 665 C C . LEU A 1 85 ? 6.715 -48.812 -15.172 1 85.5 85 LEU A C 1
ATOM 667 O O . LEU A 1 85 ? 5.496 -48.656 -15.07 1 85.5 85 LEU A O 1
ATOM 671 N N . VAL A 1 86 ? 7.258 -49.594 -16.109 1 81.56 86 VAL A N 1
ATOM 672 C CA . VAL A 1 86 ? 6.48 -50.469 -16.969 1 81.56 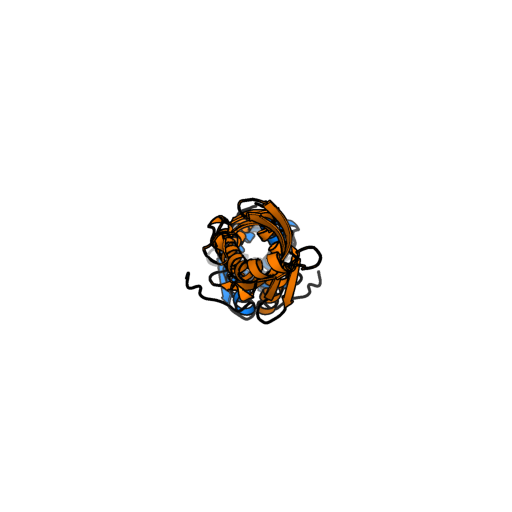86 VAL A CA 1
ATOM 673 C C . VAL A 1 86 ? 6.609 -51.906 -16.5 1 81.56 86 VAL A C 1
ATOM 675 O O . VAL A 1 86 ? 7.688 -52.5 -16.578 1 81.56 86 VAL A O 1
ATOM 678 N N . ASP A 1 87 ? 5.516 -52.375 -15.961 1 83.12 87 ASP A N 1
ATOM 679 C CA . ASP A 1 87 ? 5.449 -53.75 -15.484 1 83.12 87 ASP A CA 1
ATOM 680 C C . ASP A 1 87 ? 4.824 -54.656 -16.547 1 83.12 87 ASP A C 1
ATOM 682 O O . ASP A 1 87 ? 3.615 -54.625 -16.766 1 83.12 87 ASP A O 1
ATOM 686 N N . LEU A 1 88 ? 5.641 -55.531 -17.266 1 74.69 88 LEU A N 1
ATOM 687 C CA . LEU A 1 88 ? 5.191 -56.469 -18.297 1 74.69 88 LEU A CA 1
ATOM 688 C C . LEU A 1 88 ? 5.031 -57.875 -17.719 1 74.69 88 LEU A C 1
ATOM 690 O O . LEU A 1 88 ? 5.156 -58.844 -18.453 1 74.69 88 LEU A O 1
ATOM 694 N N . ARG A 1 89 ? 4.621 -58.094 -16.422 1 74.88 89 ARG A N 1
ATOM 695 C CA . ARG A 1 89 ? 4.453 -59.375 -15.703 1 74.88 89 ARG A CA 1
ATOM 696 C C . ARG A 1 89 ? 5.793 -60.062 -15.508 1 74.88 89 ARG A C 1
ATOM 698 O O . ARG A 1 89 ? 6.25 -60.25 -14.383 1 74.88 89 ARG A O 1
ATOM 705 N N . LEU A 1 90 ? 6.434 -60.281 -16.625 1 73.62 90 LEU A N 1
ATOM 706 C CA . LEU A 1 90 ? 7.684 -61.031 -16.5 1 73.62 90 LEU A CA 1
ATOM 707 C C . LEU A 1 90 ? 8.859 -60.094 -16.25 1 73.62 90 LEU A C 1
ATOM 709 O O . LEU A 1 90 ? 9.906 -60.5 -15.766 1 73.62 90 LEU A O 1
ATOM 713 N N . ASP A 1 91 ? 8.781 -58.844 -16.625 1 78.56 91 ASP A N 1
ATOM 714 C CA . ASP A 1 91 ? 9.891 -57.875 -16.516 1 78.56 91 ASP A CA 1
ATOM 715 C C . ASP A 1 91 ? 9.383 -56.5 -16.141 1 78.56 91 ASP A C 1
ATOM 717 O O . ASP A 1 91 ? 8.281 -56.094 -16.531 1 78.56 91 ASP A O 1
ATOM 721 N N . LYS A 1 92 ? 10.195 -55.906 -15.281 1 82.44 92 LYS A N 1
ATOM 722 C CA . LYS A 1 92 ? 9.938 -54.531 -14.93 1 82.44 92 LYS A CA 1
ATOM 723 C C . LYS A 1 92 ? 11.008 -53.594 -15.508 1 82.44 92 LYS A C 1
ATOM 725 O O . LYS A 1 92 ? 12.203 -53.844 -15.359 1 82.44 92 LYS A O 1
ATOM 730 N N . GLN A 1 93 ? 10.539 -52.594 -16.297 1 81.56 93 GLN A N 1
ATOM 731 C CA . GLN A 1 93 ? 11.461 -51.625 -16.859 1 81.56 93 GLN A CA 1
ATOM 732 C C . GLN A 1 93 ? 11.188 -50.219 -16.312 1 81.56 93 GLN A C 1
ATOM 734 O O . GLN A 1 93 ? 10.031 -49.844 -16.141 1 81.56 93 GLN A O 1
ATOM 739 N N . ARG A 1 94 ? 12.305 -49.531 -15.969 1 82.88 94 ARG A N 1
ATOM 740 C CA . ARG A 1 94 ? 12.219 -48.188 -15.445 1 82.88 94 ARG A CA 1
ATOM 741 C C . ARG A 1 94 ? 12.797 -47.156 -16.422 1 82.88 94 ARG A C 1
ATOM 743 O O . ARG A 1 94 ? 13.844 -47.406 -17.031 1 82.88 94 ARG A O 1
ATOM 750 N N . PHE A 1 95 ? 11.977 -46.094 -16.578 1 80.94 95 PHE A N 1
ATOM 751 C CA . PHE A 1 95 ? 12.422 -45 -17.438 1 80.94 95 PHE A CA 1
ATOM 752 C C . PHE A 1 95 ? 12.234 -43.656 -16.734 1 80.94 95 PHE A C 1
ATOM 754 O O . PHE A 1 95 ? 11.266 -43.469 -16 1 80.94 95 PHE A O 1
ATOM 761 N N . THR A 1 96 ? 13.211 -42.812 -16.969 1 85.62 96 THR A N 1
ATOM 762 C CA . THR A 1 96 ? 13.047 -41.438 -16.516 1 85.62 96 THR A CA 1
ATOM 763 C C . THR A 1 96 ? 12.727 -40.5 -17.688 1 85.62 96 THR A C 1
ATOM 765 O O . THR A 1 96 ? 13.438 -40.5 -18.688 1 85.62 96 THR A O 1
ATOM 768 N N . VAL A 1 97 ? 11.664 -39.844 -17.516 1 84.94 97 VAL A N 1
ATOM 769 C CA . VAL A 1 97 ? 11.219 -38.938 -18.562 1 84.94 97 VAL A CA 1
ATOM 770 C C . VAL A 1 97 ? 11.117 -37.531 -17.984 1 84.94 97 VAL A C 1
ATOM 772 O O . VAL A 1 97 ? 10.719 -37.344 -16.844 1 84.94 97 VAL A O 1
ATOM 775 N N . ALA A 1 98 ? 11.539 -36.531 -18.859 1 90.44 98 ALA A N 1
ATOM 776 C CA . ALA A 1 98 ? 11.422 -35.125 -18.453 1 90.44 98 ALA A CA 1
ATOM 777 C C . ALA A 1 98 ? 10.078 -34.562 -18.891 1 90.44 98 ALA A C 1
ATOM 779 O O . ALA A 1 98 ? 9.445 -35.031 -19.828 1 90.44 98 ALA A O 1
ATOM 780 N N . GLY A 1 99 ? 9.633 -33.531 -18.141 1 93.38 99 GLY A N 1
ATOM 781 C CA . GLY A 1 99 ? 8.438 -32.781 -18.5 1 93.38 99 GLY A CA 1
ATOM 782 C C . GLY A 1 99 ? 8.492 -31.312 -18.078 1 93.38 99 GLY A C 1
ATOM 783 O O . GLY A 1 99 ? 9.516 -30.859 -17.562 1 93.38 99 GLY A O 1
ATOM 784 N N . ASP A 1 100 ? 7.387 -30.656 -18.453 1 95.44 100 ASP A N 1
ATOM 785 C CA . ASP A 1 100 ? 7.285 -29.234 -18.125 1 95.44 100 ASP A CA 1
ATOM 786 C C . ASP A 1 100 ? 5.824 -28.797 -18.016 1 95.44 100 ASP A C 1
ATOM 788 O O . ASP A 1 100 ? 4.977 -29.234 -18.797 1 95.44 100 ASP A O 1
ATOM 792 N N . ILE A 1 101 ? 5.645 -28 -17.016 1 95.69 101 ILE A N 1
ATOM 793 C CA . ILE A 1 101 ? 4.336 -27.375 -16.875 1 95.69 101 ILE A CA 1
ATOM 794 C C . ILE A 1 101 ? 4.43 -25.891 -17.203 1 95.69 101 ILE A C 1
ATOM 796 O O . ILE A 1 101 ? 5.328 -25.188 -16.719 1 95.69 101 ILE A O 1
ATOM 800 N N . ALA A 1 102 ? 3.527 -25.406 -18.031 1 96.62 102 ALA A N 1
ATOM 801 C CA . ALA A 1 102 ? 3.398 -23.969 -18.297 1 96.62 102 ALA A CA 1
ATOM 802 C C . ALA A 1 102 ? 2.152 -23.406 -17.625 1 96.62 102 ALA A C 1
ATOM 804 O O . ALA A 1 102 ? 1.029 -23.797 -17.953 1 96.62 102 ALA A O 1
ATOM 805 N N . LEU A 1 103 ? 2.379 -22.484 -16.688 1 96.12 103 LEU A N 1
ATOM 806 C CA . LEU A 1 103 ? 1.276 -21.797 -16.016 1 96.12 103 LEU A CA 1
ATOM 807 C C . LEU A 1 103 ? 1.3 -20.297 -16.312 1 96.12 103 LEU A C 1
ATOM 809 O O . LEU A 1 103 ? 2.312 -19.781 -16.781 1 96.12 103 LEU A O 1
ATOM 813 N N . ARG A 1 104 ? 0.156 -19.656 -16.109 1 96.62 104 ARG A N 1
ATOM 814 C CA . ARG A 1 104 ? 0.031 -18.203 -16.188 1 96.62 104 ARG A CA 1
ATOM 815 C C . ARG A 1 104 ? -0.593 -17.641 -14.922 1 96.62 104 ARG A C 1
ATOM 817 O O . ARG A 1 104 ? -1.5 -18.234 -14.344 1 96.62 104 ARG A O 1
ATOM 824 N N . ALA A 1 105 ? -0.112 -16.547 -14.531 1 95.94 105 ALA A N 1
ATOM 825 C CA . ALA A 1 105 ? -0.665 -15.82 -13.391 1 95.94 105 ALA A CA 1
ATOM 826 C C . ALA A 1 105 ? -0.853 -14.344 -13.727 1 95.94 105 ALA A C 1
ATOM 828 O O . ALA A 1 105 ? -0.14 -13.797 -14.57 1 95.94 105 ALA A O 1
ATOM 829 N N . THR A 1 106 ? -1.836 -13.719 -13.141 1 96.81 106 THR A N 1
ATOM 830 C CA . THR A 1 106 ? -2.117 -12.297 -13.336 1 96.81 106 THR A CA 1
ATOM 831 C C . THR A 1 106 ? -2.256 -11.578 -12 1 96.81 106 THR A C 1
ATOM 833 O O . THR A 1 106 ? -2.959 -12.055 -11.102 1 96.81 106 THR A O 1
ATOM 836 N N . ALA A 1 107 ? -1.525 -10.492 -11.867 1 96.94 107 ALA A N 1
ATOM 837 C CA . ALA A 1 107 ? -1.712 -9.625 -10.711 1 96.94 107 ALA A CA 1
ATOM 838 C C . ALA A 1 107 ? -2.898 -8.688 -10.914 1 96.94 107 ALA A C 1
ATOM 840 O O . ALA A 1 107 ? -2.926 -7.91 -11.875 1 96.94 107 ALA A O 1
ATOM 841 N N . ARG A 1 108 ? -3.846 -8.789 -9.977 1 97.12 108 ARG A N 1
ATOM 842 C CA . ARG A 1 108 ? -5.066 -8 -10.125 1 97.12 108 ARG A CA 1
ATOM 843 C C . ARG A 1 108 ? -5.332 -7.16 -8.883 1 97.12 108 ARG A C 1
ATOM 845 O O . ARG A 1 108 ? -4.867 -7.492 -7.793 1 97.12 108 ARG A O 1
ATOM 852 N N . ALA A 1 109 ? -5.992 -6.105 -9.117 1 97.5 109 ALA A N 1
ATOM 853 C CA . ALA A 1 109 ? -6.48 -5.246 -8.039 1 97.5 109 ALA A CA 1
ATOM 854 C C . ALA A 1 109 ? -7.992 -5.371 -7.883 1 97.5 109 ALA A C 1
ATOM 856 O O . ALA A 1 109 ? -8.719 -5.5 -8.867 1 97.5 109 ALA A O 1
ATOM 857 N N . ALA A 1 110 ? -8.453 -5.32 -6.633 1 96.81 110 ALA A N 1
ATOM 858 C CA . ALA A 1 110 ? -9.891 -5.348 -6.383 1 96.81 110 ALA A CA 1
ATOM 859 C C . ALA A 1 110 ? -10.25 -4.5 -5.168 1 96.81 110 ALA A C 1
ATOM 861 O O . ALA A 1 110 ? -9.375 -4.105 -4.395 1 96.81 110 ALA A O 1
ATOM 862 N N . LYS A 1 111 ? -11.477 -4.113 -5.035 1 95 111 LYS A N 1
ATOM 863 C CA . LYS A 1 111 ? -11.977 -3.418 -3.852 1 95 111 LYS A CA 1
ATOM 864 C C . LYS A 1 111 ? -11.906 -4.312 -2.617 1 95 111 LYS A C 1
ATOM 866 O O . LYS A 1 111 ? -12.141 -5.52 -2.703 1 95 111 LYS A O 1
ATOM 871 N N . PRO A 1 112 ? -11.781 -3.727 -1.57 1 92.69 112 PRO A N 1
ATOM 872 C CA . PRO A 1 112 ? -11.523 -2.307 -1.317 1 92.69 112 PRO A CA 1
ATOM 873 C C . PRO A 1 112 ? -10.086 -1.902 -1.645 1 92.69 112 PRO A C 1
ATOM 875 O O . PRO A 1 112 ? -9.859 -0.836 -2.223 1 92.69 112 PRO A O 1
ATOM 878 N N . LEU A 1 113 ? -9.102 -2.682 -1.303 1 95.12 113 LEU A N 1
ATOM 879 C CA . LEU A 1 113 ? -7.684 -2.611 -1.623 1 95.12 113 LEU A CA 1
ATOM 880 C C . LEU A 1 113 ? -7.031 -3.986 -1.513 1 95.12 113 LEU A C 1
ATOM 882 O O . LEU A 1 113 ? -6.273 -4.246 -0.575 1 95.12 113 LEU A O 1
ATOM 886 N N . LEU A 1 114 ? -7.375 -4.75 -2.504 1 94.56 114 LEU A N 1
ATOM 887 C CA . LEU A 1 114 ? -6.832 -6.102 -2.549 1 94.56 114 LEU A CA 1
ATOM 888 C C . LEU A 1 114 ? -5.836 -6.25 -3.693 1 94.56 114 LEU A C 1
ATOM 890 O O . LEU A 1 114 ? -6.086 -5.781 -4.805 1 94.56 114 LEU A O 1
ATOM 894 N N . LEU A 1 115 ? -4.727 -6.805 -3.387 1 94.44 115 LEU A N 1
ATOM 895 C CA . LEU A 1 115 ? -3.781 -7.301 -4.383 1 94.44 115 LEU A CA 1
ATOM 896 C C . LEU A 1 115 ? -3.889 -8.82 -4.523 1 94.44 115 LEU A C 1
ATOM 898 O O . LEU A 1 115 ? -3.713 -9.555 -3.551 1 94.44 115 LEU A O 1
ATOM 902 N N . MET A 1 116 ? -4.25 -9.219 -5.711 1 94.12 116 MET A N 1
ATOM 903 C CA . MET A 1 116 ? -4.441 -10.641 -5.949 1 94.12 116 MET A CA 1
ATOM 904 C C . MET A 1 116 ? -3.516 -11.141 -7.055 1 94.12 116 MET A C 1
ATOM 906 O O . MET A 1 116 ? -3.334 -10.461 -8.07 1 94.12 116 MET A O 1
ATOM 910 N N . VAL A 1 117 ? -2.912 -12.234 -6.871 1 93.75 117 VAL A N 1
ATOM 911 C CA . VAL A 1 117 ? -2.209 -12.938 -7.938 1 93.75 117 VAL A CA 1
ATOM 912 C C . VAL A 1 117 ? -2.994 -14.188 -8.336 1 93.75 117 VAL A C 1
ATOM 914 O O . VAL A 1 117 ? -2.896 -15.227 -7.672 1 93.75 117 VAL A O 1
ATOM 917 N N . ASN A 1 118 ? -3.729 -14.078 -9.398 1 92.88 118 ASN A N 1
ATOM 918 C CA . ASN A 1 118 ? -4.559 -15.18 -9.875 1 92.88 118 ASN A CA 1
ATOM 919 C C . ASN A 1 118 ? -3.768 -16.125 -10.766 1 92.88 118 ASN A C 1
ATOM 921 O O . ASN A 1 118 ? -3.213 -15.711 -11.789 1 92.88 118 ASN A O 1
ATOM 925 N N . VAL A 1 119 ? -3.721 -17.406 -10.383 1 93.5 119 VAL A N 1
ATOM 926 C CA . VAL A 1 119 ? -3.037 -18.422 -11.172 1 93.5 119 VAL A CA 1
ATOM 927 C C . VAL A 1 119 ? -4.059 -19.234 -11.953 1 93.5 119 VAL A C 1
ATOM 929 O O . VAL A 1 119 ? -5.004 -19.781 -11.375 1 93.5 119 VAL A O 1
ATOM 932 N N . GLU A 1 120 ? -3.879 -19.312 -13.227 1 94.94 120 GLU A N 1
ATOM 933 C CA . GLU A 1 120 ? -4.754 -20.141 -14.055 1 94.94 120 GLU A CA 1
ATOM 934 C C . GLU A 1 120 ? -4.469 -21.625 -13.844 1 94.94 120 GLU A C 1
ATOM 936 O O . GLU A 1 120 ? -3.309 -22.031 -13.742 1 94.94 120 GLU A O 1
ATOM 941 N N . LYS A 1 121 ? -5.527 -22.391 -13.758 1 95.38 121 LYS A N 1
ATOM 942 C CA . LYS A 1 121 ? -5.383 -23.828 -13.664 1 95.38 121 LYS A CA 1
ATOM 943 C C . LYS A 1 121 ? -4.906 -24.422 -14.984 1 95.38 121 LYS A C 1
ATOM 945 O O . LYS A 1 121 ? -5.402 -24.062 -16.047 1 95.38 121 LYS A O 1
ATOM 950 N N . PRO A 1 122 ? -3.959 -25.297 -14.891 1 96.38 122 PRO A N 1
ATOM 951 C CA . PRO A 1 122 ? -3.432 -25.844 -16.156 1 96.38 122 PRO A CA 1
ATOM 952 C C . PRO A 1 122 ? -4.375 -26.844 -16.797 1 96.38 122 PRO A C 1
ATOM 954 O O . PRO A 1 122 ? -5.047 -27.609 -16.094 1 96.38 122 PRO A O 1
ATOM 957 N N . LEU A 1 123 ? -4.43 -26.812 -18.125 1 96.81 123 LEU A N 1
ATOM 958 C CA . LEU A 1 123 ? -4.988 -27.891 -18.938 1 96.81 123 LEU A CA 1
ATOM 959 C C . LEU A 1 123 ? -3.922 -28.938 -19.25 1 96.81 123 LEU A C 1
ATOM 961 O O . LEU A 1 123 ? -2.725 -28.656 -19.172 1 96.81 123 LEU A O 1
ATOM 965 N N . PRO A 1 124 ? -4.379 -30.156 -19.547 1 95.31 124 PRO A N 1
ATOM 966 C CA . PRO A 1 124 ? -3.383 -31.172 -19.938 1 95.31 124 PRO A CA 1
ATOM 967 C C . PRO A 1 124 ? -2.479 -30.688 -21.062 1 95.31 124 PRO A C 1
ATOM 969 O O . PRO A 1 124 ? -1.297 -31.047 -21.109 1 95.31 124 PRO A O 1
ATOM 972 N N . SER A 1 125 ? -3.012 -29.844 -21.922 1 94.75 125 SER A N 1
ATOM 973 C CA . SER A 1 125 ? -2.238 -29.328 -23.047 1 94.75 125 SER A CA 1
ATOM 974 C C . SER A 1 125 ? -1.131 -28.391 -22.578 1 94.75 125 SER A C 1
ATOM 976 O O . SER A 1 125 ? -0.205 -28.094 -23.344 1 94.75 125 SER A O 1
ATOM 978 N N . ASP A 1 126 ? -1.18 -27.891 -21.359 1 96.56 126 ASP A N 1
ATOM 979 C CA . ASP A 1 126 ? -0.163 -27 -20.797 1 96.56 126 ASP A CA 1
ATOM 980 C C . ASP A 1 126 ? 1.002 -27.797 -20.219 1 96.56 126 ASP A C 1
ATOM 982 O O . ASP A 1 126 ? 1.916 -27.219 -19.625 1 96.56 126 ASP A O 1
ATOM 986 N N . ILE A 1 127 ? 0.894 -29.109 -20.297 1 95.06 127 ILE A N 1
ATOM 987 C CA . ILE A 1 127 ? 1.906 -30.016 -19.766 1 95.06 127 ILE A CA 1
ATOM 988 C C . ILE A 1 127 ? 2.576 -30.766 -20.922 1 95.06 127 ILE A C 1
ATOM 990 O O . ILE A 1 127 ? 1.896 -31.312 -21.781 1 95.06 127 ILE A O 1
ATOM 994 N N . THR A 1 128 ? 3.852 -30.672 -21.016 1 93.56 128 THR A N 1
ATOM 995 C CA . THR A 1 128 ? 4.621 -31.438 -21.984 1 93.56 128 THR A CA 1
ATOM 996 C C . THR A 1 128 ? 5.41 -32.562 -21.312 1 93.56 128 THR A C 1
ATOM 998 O O . THR A 1 128 ? 5.953 -32.344 -20.219 1 93.56 128 THR A O 1
ATOM 1001 N N . VAL A 1 129 ? 5.363 -33.75 -21.797 1 88.19 129 VAL A N 1
ATOM 1002 C CA . VAL A 1 129 ? 6.125 -34.906 -21.344 1 88.19 129 VAL A CA 1
ATOM 1003 C C . VAL A 1 129 ? 7.07 -35.375 -22.453 1 88.19 129 VAL A C 1
ATOM 1005 O O . VAL A 1 129 ? 6.633 -35.656 -23.578 1 88.19 129 VAL A O 1
ATOM 1008 N N . ASN A 1 130 ? 8.383 -35.312 -22.219 1 82.44 130 ASN A N 1
ATOM 1009 C CA . ASN A 1 130 ? 9.383 -35.719 -23.203 1 82.44 130 ASN A CA 1
ATOM 1010 C C . ASN A 1 130 ? 9.828 -37.156 -23 1 82.44 130 ASN A C 1
ATOM 1012 O O . ASN A 1 130 ? 10.805 -37.438 -22.312 1 82.44 130 ASN A O 1
ATOM 1016 N N . VAL A 1 131 ? 9.133 -38.062 -23.5 1 68.88 131 VAL A N 1
ATOM 1017 C CA . VAL A 1 131 ? 9.508 -39.469 -23.422 1 68.88 131 VAL A CA 1
ATOM 1018 C C . VAL A 1 131 ? 10.656 -39.781 -24.391 1 68.88 131 VAL A C 1
ATOM 1020 O O . VAL A 1 131 ? 10.516 -39.562 -25.609 1 68.88 131 VAL A O 1
ATOM 1023 N N . SER A 1 132 ? 11.953 -39.531 -24 1 60.97 132 SER A N 1
ATOM 1024 C CA . SER A 1 132 ? 13.062 -39.812 -24.891 1 60.97 132 SER A CA 1
ATOM 1025 C C . SER A 1 132 ? 13.156 -41.281 -25.234 1 60.97 132 SER A C 1
ATOM 1027 O O . SER A 1 132 ? 12.938 -42.156 -24.375 1 60.97 132 SER A O 1
ATOM 1029 N N . SER A 1 133 ? 12.922 -41.594 -26.422 1 55.81 133 SER A N 1
ATOM 1030 C CA . SER A 1 133 ? 13.008 -42.906 -27.062 1 55.81 133 SER A CA 1
ATOM 1031 C C . SER A 1 133 ? 14.406 -43.5 -26.906 1 55.81 133 SER A C 1
ATOM 1033 O O . SER A 1 133 ? 14.625 -44.656 -27.266 1 55.81 133 SER A O 1
ATOM 1035 N N . LYS A 1 134 ? 15.453 -42.781 -26.594 1 55.84 134 LYS A N 1
ATOM 1036 C CA . LYS A 1 134 ? 16.766 -43.344 -26.875 1 55.84 134 LYS A CA 1
ATOM 1037 C C . LYS A 1 134 ? 16.969 -44.656 -26.141 1 55.84 134 LYS A C 1
ATOM 1039 O O . LYS A 1 134 ? 17.719 -45.531 -26.594 1 55.84 134 LYS A O 1
ATOM 1044 N N . SER A 1 135 ? 16.312 -44.625 -25 1 53.72 135 SER A N 1
ATOM 1045 C CA . SER A 1 135 ? 16.656 -45.875 -24.312 1 53.72 135 SER A CA 1
ATOM 1046 C C . SER A 1 135 ? 15.461 -46.812 -24.281 1 53.72 135 SER A C 1
ATOM 1048 O O . SER A 1 135 ? 15.531 -47.906 -23.672 1 53.72 135 SER A O 1
ATOM 1050 N N . ILE A 1 136 ? 14.438 -46.281 -24.797 1 57.5 136 ILE A N 1
ATOM 1051 C CA . ILE A 1 136 ? 13.258 -47.125 -24.688 1 57.5 136 ILE A CA 1
ATOM 1052 C C . ILE A 1 136 ? 13.086 -47.938 -25.984 1 57.5 136 ILE A C 1
ATOM 1054 O O . ILE A 1 136 ? 13.023 -47.375 -27.078 1 57.5 136 ILE A O 1
ATOM 1058 N N . ARG A 1 137 ? 13.375 -49.156 -25.875 1 60.19 137 ARG A N 1
ATOM 1059 C CA . ARG A 1 137 ? 13.156 -50.031 -27.031 1 60.19 137 ARG A CA 1
ATOM 1060 C C . ARG A 1 137 ? 11.797 -49.781 -27.672 1 60.19 137 ARG A C 1
ATOM 1062 O O . ARG A 1 137 ? 10.875 -49.312 -27 1 60.19 137 ARG A O 1
ATOM 1069 N N . GLY A 1 138 ? 11.719 -49.781 -28.922 1 57.72 138 GLY A N 1
ATOM 1070 C CA . GLY A 1 138 ? 10.578 -49.5 -29.781 1 57.72 138 GLY A CA 1
ATOM 1071 C C . GLY A 1 138 ? 9.266 -50.031 -29.234 1 57.72 138 GLY A C 1
ATOM 1072 O O . GLY A 1 138 ? 8.242 -49.344 -29.312 1 57.72 138 GLY A O 1
ATOM 1073 N N . GLU A 1 139 ? 9.227 -51.25 -28.766 1 57.22 139 GLU A N 1
ATOM 1074 C CA . GLU A 1 139 ? 8 -51.875 -28.281 1 57.22 139 GLU A CA 1
ATOM 1075 C C . GLU A 1 139 ? 7.477 -51.156 -27.031 1 57.22 139 GLU A C 1
ATOM 1077 O O . GLU A 1 139 ? 6.27 -50.938 -26.891 1 57.22 139 GLU A O 1
ATOM 1082 N N . VAL A 1 140 ? 8.312 -50.812 -26.156 1 62 140 VAL A N 1
ATOM 1083 C CA . VAL A 1 140 ? 7.938 -50.156 -24.922 1 62 140 VAL A CA 1
ATOM 1084 C C . VAL A 1 140 ? 7.414 -48.75 -25.234 1 62 140 VAL A C 1
ATOM 1086 O O . VAL A 1 140 ? 6.477 -48.281 -24.578 1 62 140 VAL A O 1
ATOM 1089 N N . LEU A 1 141 ? 7.887 -48.281 -26.266 1 62.53 141 LEU A N 1
ATOM 1090 C CA . LEU A 1 141 ? 7.441 -46.938 -26.656 1 62.53 141 LEU A CA 1
ATOM 1091 C C . LEU A 1 141 ? 5.973 -46.969 -27.062 1 62.53 141 LEU A C 1
ATOM 1093 O O . LEU A 1 141 ? 5.23 -46.031 -26.781 1 62.53 141 LEU A O 1
ATOM 1097 N N . ARG A 1 142 ? 5.562 -48.031 -27.781 1 63.72 142 ARG A N 1
ATOM 1098 C CA . ARG A 1 142 ? 4.172 -48.156 -28.203 1 63.72 142 ARG A CA 1
ATOM 1099 C C . ARG A 1 142 ? 3.246 -48.25 -26.984 1 63.72 142 ARG A C 1
ATOM 1101 O O . ARG A 1 142 ? 2.123 -47.719 -27.031 1 63.72 142 ARG A O 1
ATOM 1108 N N . MET A 1 143 ? 3.805 -48.906 -26.031 1 63.88 143 MET A N 1
ATOM 1109 C CA . MET A 1 143 ? 2.998 -49.062 -24.828 1 63.88 143 MET A CA 1
ATOM 1110 C C . MET A 1 143 ? 2.838 -47.75 -24.094 1 63.88 143 MET A C 1
ATOM 1112 O O . MET A 1 143 ? 1.87 -47.531 -23.359 1 63.88 143 MET A O 1
ATOM 1116 N N .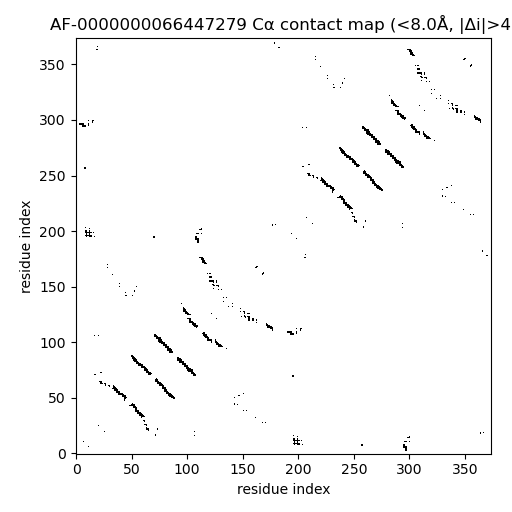 LEU A 1 144 ? 3.779 -46.906 -24.453 1 66.12 144 LEU A N 1
ATOM 1117 C CA . LEU A 1 144 ? 3.809 -45.656 -23.734 1 66.12 144 LEU A CA 1
ATOM 1118 C C . LEU A 1 144 ? 2.967 -44.594 -24.438 1 66.12 144 LEU A C 1
ATOM 1120 O O . LEU A 1 144 ? 2.697 -43.531 -23.875 1 66.12 144 LEU A O 1
ATOM 1124 N N . ALA A 1 145 ? 2.463 -44.812 -25.688 1 65.94 145 ALA A N 1
ATOM 1125 C CA . ALA A 1 145 ? 1.693 -43.812 -26.438 1 65.94 145 ALA A CA 1
ATOM 1126 C C . ALA A 1 145 ? 0.505 -43.312 -25.625 1 65.94 145 ALA A C 1
ATOM 1128 O O . ALA A 1 145 ? 0.233 -42.125 -25.594 1 65.94 145 ALA A O 1
ATOM 1129 N N . GLY A 1 146 ? -0.109 -44.188 -24.781 1 69.5 146 GLY A N 1
ATOM 1130 C CA . GLY A 1 146 ? -1.263 -43.781 -23.984 1 69.5 146 GLY A CA 1
ATOM 1131 C C . GLY A 1 146 ? -0.892 -43.281 -22.609 1 69.5 146 GLY A C 1
ATOM 1132 O O . GLY A 1 146 ? -1.709 -42.656 -21.922 1 69.5 146 GLY A O 1
ATOM 1133 N N . ILE A 1 147 ? 0.273 -43.375 -22.359 1 75.88 147 ILE A N 1
ATOM 1134 C CA . ILE A 1 147 ? 0.705 -43.062 -21 1 75.88 147 ILE A CA 1
ATOM 1135 C C . ILE A 1 147 ? 0.959 -41.562 -20.875 1 75.88 147 ILE A C 1
ATOM 1137 O O . ILE A 1 147 ? 0.698 -40.969 -19.828 1 75.88 147 ILE A O 1
ATOM 1141 N N . ASP A 1 148 ? 1.407 -40.969 -22.047 1 82.06 148 ASP A N 1
ATOM 1142 C CA . ASP A 1 148 ? 1.674 -39.531 -22.062 1 82.06 148 ASP A CA 1
ATOM 1143 C C . ASP A 1 148 ? 0.422 -38.75 -21.703 1 82.06 148 ASP A C 1
ATOM 1145 O O . ASP A 1 148 ? 0.458 -37.875 -20.812 1 82.06 148 ASP A O 1
ATOM 1149 N N . ASP A 1 149 ? -0.747 -39.031 -22.375 1 85 149 ASP A N 1
ATOM 1150 C CA . ASP A 1 149 ? -1.997 -38.312 -22.125 1 85 149 ASP A CA 1
ATOM 1151 C C . ASP A 1 149 ? -2.449 -38.5 -20.672 1 85 149 ASP A C 1
ATOM 1153 O O . ASP A 1 149 ? -2.951 -37.562 -20.062 1 85 149 ASP A O 1
ATOM 1157 N N . GLU A 1 150 ? -2.27 -39.719 -20.234 1 84.69 150 GLU A N 1
ATOM 1158 C CA . GLU A 1 150 ? -2.672 -40 -18.859 1 84.69 150 GLU A CA 1
ATOM 1159 C C . GLU A 1 150 ? -1.816 -39.219 -17.859 1 84.69 150 GLU A C 1
ATOM 1161 O O . GLU A 1 150 ? -2.332 -38.688 -16.875 1 84.69 150 GLU A O 1
ATOM 1166 N N . ILE A 1 151 ? -0.532 -39.156 -18.109 1 86.69 151 ILE A N 1
ATOM 1167 C CA . ILE A 1 151 ? 0.375 -38.406 -17.25 1 86.69 151 ILE A CA 1
ATOM 1168 C C . ILE A 1 151 ? -0.001 -36.938 -17.25 1 86.69 151 ILE A C 1
ATOM 1170 O O . ILE A 1 151 ? -0.092 -36.312 -16.188 1 86.69 151 ILE A O 1
ATOM 1174 N N . ARG A 1 152 ? -0.267 -36.438 -18.391 1 92.31 152 ARG A N 1
ATOM 1175 C CA . ARG A 1 152 ? -0.646 -35.031 -18.5 1 92.31 152 ARG A CA 1
ATOM 1176 C C . ARG A 1 152 ? -1.928 -34.75 -17.734 1 92.31 152 ARG A C 1
ATOM 1178 O O . ARG A 1 152 ? -2.025 -33.75 -17.031 1 92.31 152 ARG A O 1
ATOM 1185 N N . ARG A 1 153 ? -2.879 -35.625 -17.875 1 92.31 153 ARG A N 1
ATOM 1186 C CA . ARG A 1 153 ? -4.148 -35.469 -17.172 1 92.31 153 ARG A CA 1
ATOM 1187 C C . ARG A 1 153 ? -3.943 -35.5 -15.664 1 92.31 153 ARG A C 1
ATOM 1189 O O . ARG A 1 153 ? -4.488 -34.656 -14.938 1 92.31 153 ARG A O 1
ATOM 1196 N N . PHE A 1 154 ? -3.154 -36.406 -15.258 1 91.31 154 PHE A N 1
ATOM 1197 C CA . PHE A 1 154 ? -2.922 -36.594 -13.828 1 91.31 154 PHE A CA 1
ATOM 1198 C C . PHE A 1 154 ? -2.16 -35.406 -13.258 1 91.31 154 PHE A C 1
ATOM 1200 O O . PHE A 1 154 ? -2.498 -34.875 -12.188 1 91.31 154 PHE A O 1
ATOM 1207 N N . VAL A 1 155 ? -1.13 -34.969 -13.922 1 92.81 155 VAL A N 1
ATOM 1208 C CA . VAL A 1 155 ? -0.335 -33.812 -13.484 1 92.81 155 VAL A CA 1
ATOM 1209 C C . VAL A 1 155 ? -1.213 -32.562 -13.414 1 92.81 155 VAL A C 1
ATOM 1211 O O . VAL A 1 155 ? -1.158 -31.812 -12.445 1 92.81 155 VAL A O 1
ATOM 1214 N N . ALA A 1 156 ? -2.012 -32.344 -14.43 1 95.38 156 ALA A N 1
ATOM 1215 C CA . ALA A 1 156 ? -2.916 -31.203 -14.453 1 95.38 156 ALA A CA 1
ATOM 1216 C C . ALA A 1 156 ? -3.848 -31.219 -13.242 1 95.38 156 ALA A C 1
ATOM 1218 O O . ALA A 1 156 ? -4.055 -30.188 -12.594 1 95.38 156 ALA A O 1
ATOM 1219 N N . GLN A 1 157 ? -4.363 -32.375 -12.914 1 94.56 157 GLN A N 1
ATOM 1220 C CA . GLN A 1 157 ? -5.266 -32.531 -11.781 1 94.56 157 GLN A CA 1
ATOM 1221 C C . GLN A 1 157 ? -4.551 -32.219 -10.469 1 94.56 157 GLN A C 1
ATOM 1223 O O . GLN A 1 157 ? -5.09 -31.531 -9.602 1 94.56 157 GLN A O 1
ATOM 1228 N N . TYR A 1 158 ? -3.373 -32.75 -10.375 1 92.19 158 TYR A N 1
ATOM 1229 C CA . TYR A 1 158 ? -2.598 -32.531 -9.156 1 92.19 158 TYR A CA 1
ATOM 1230 C C . TYR A 1 158 ? -2.309 -31.062 -8.953 1 92.19 158 TYR A C 1
ATOM 1232 O O . TYR A 1 158 ? -2.52 -30.531 -7.855 1 92.19 158 TYR A O 1
ATOM 1240 N N . VAL A 1 159 ? -1.799 -30.406 -9.938 1 92.69 159 VAL A N 1
ATOM 1241 C CA . VAL A 1 159 ? -1.416 -29 -9.852 1 92.69 159 VAL A CA 1
ATOM 1242 C C . VAL A 1 159 ? -2.65 -28.156 -9.57 1 92.69 159 VAL A C 1
ATOM 1244 O O . VAL A 1 159 ? -2.59 -27.188 -8.797 1 92.69 159 VAL A O 1
ATOM 1247 N N . THR A 1 160 ? -3.775 -28.484 -10.227 1 94.81 160 THR A N 1
ATOM 1248 C CA . THR A 1 160 ? -5.031 -27.797 -9.961 1 94.81 160 THR A CA 1
ATOM 1249 C C . THR A 1 160 ? -5.402 -27.891 -8.484 1 94.81 160 THR A C 1
ATOM 1251 O O . THR A 1 160 ? -5.781 -26.891 -7.867 1 94.81 160 THR A O 1
ATOM 1254 N N . ALA A 1 161 ? -5.262 -29.047 -7.953 1 92.5 161 ALA A N 1
ATOM 1255 C CA . ALA A 1 161 ? -5.578 -29.266 -6.543 1 92.5 161 ALA A CA 1
ATOM 1256 C C . ALA A 1 161 ? -4.66 -28.438 -5.645 1 92.5 161 ALA A C 1
ATOM 1258 O O . ALA A 1 161 ? -5.105 -27.891 -4.629 1 92.5 161 ALA A O 1
ATOM 1259 N N . GLU A 1 162 ? -3.406 -28.344 -6.004 1 89.75 162 GLU A N 1
ATOM 1260 C CA . GLU A 1 162 ? -2.449 -27.547 -5.238 1 89.75 162 GLU A CA 1
ATOM 1261 C C . GLU A 1 162 ? -2.799 -26.062 -5.289 1 89.75 162 GLU A C 1
ATOM 1263 O O . GLU A 1 162 ? -2.732 -25.375 -4.27 1 89.75 162 GLU A O 1
ATOM 1268 N N . ILE A 1 163 ? -3.152 -25.562 -6.445 1 90.38 163 ILE A N 1
ATOM 1269 C CA . ILE A 1 163 ? -3.52 -24.172 -6.637 1 90.38 163 ILE A CA 1
ATOM 1270 C C . ILE A 1 163 ? -4.777 -23.844 -5.832 1 90.38 163 ILE A C 1
ATOM 1272 O O . ILE A 1 163 ? -4.902 -22.766 -5.27 1 90.38 163 ILE A O 1
ATOM 1276 N N . ASP A 1 164 ? -5.664 -24.875 -5.672 1 92.06 164 ASP A N 1
ATOM 1277 C CA . ASP A 1 164 ? -6.957 -24.672 -5.031 1 92.06 164 ASP A CA 1
ATOM 1278 C C . ASP A 1 164 ? -6.863 -24.906 -3.523 1 92.06 164 ASP A C 1
ATOM 1280 O O . ASP A 1 164 ? -7.844 -24.703 -2.799 1 92.06 164 ASP A O 1
ATOM 1284 N N . SER A 1 165 ? -5.695 -25.359 -3.104 1 90.56 165 SER A N 1
ATOM 1285 C CA . SER A 1 165 ? -5.574 -25.578 -1.665 1 90.56 165 SER A CA 1
ATOM 1286 C C . SER A 1 165 ? -5.836 -24.297 -0.89 1 90.56 165 SER A C 1
ATOM 1288 O O . SER A 1 165 ? -5.555 -23.188 -1.382 1 90.56 165 SER A O 1
ATOM 1290 N N . PRO A 1 166 ? -6.383 -24.359 0.362 1 89.62 166 PRO A N 1
ATOM 1291 C CA . PRO A 1 166 ? -6.652 -23.172 1.17 1 89.62 166 PRO A CA 1
ATOM 1292 C C . PRO A 1 166 ? -5.402 -22.328 1.404 1 89.62 166 PRO A C 1
ATOM 1294 O O . PRO A 1 166 ? -5.473 -21.094 1.357 1 89.62 166 PRO A O 1
ATOM 1297 N N . GLN A 1 167 ? -4.309 -22.969 1.655 1 85.81 167 GLN A N 1
ATOM 1298 C CA . GLN A 1 167 ? -3.055 -22.266 1.886 1 85.81 167 GLN A CA 1
ATOM 1299 C C . GLN A 1 167 ? -2.631 -21.484 0.647 1 85.81 167 GLN A C 1
ATOM 1301 O O . GLN A 1 167 ? -2.25 -20.312 0.746 1 85.81 167 GLN A O 1
ATOM 1306 N N . SER A 1 168 ? -2.758 -22.141 -0.522 1 85.69 168 SER A N 1
ATOM 1307 C CA . SER A 1 168 ? -2.396 -21.484 -1.772 1 85.69 168 SER A CA 1
ATOM 1308 C C . SER A 1 168 ? -3.352 -20.344 -2.092 1 85.69 168 SER A C 1
ATOM 1310 O O . SER A 1 168 ? -2.924 -19.266 -2.525 1 85.69 168 SER A O 1
ATOM 1312 N N . GLN A 1 169 ? -4.613 -20.562 -1.815 1 87.62 169 GLN A N 1
ATOM 1313 C CA . GLN A 1 169 ? -5.609 -19.531 -2.072 1 87.62 169 GLN A CA 1
ATOM 1314 C C . GLN A 1 169 ? -5.379 -18.312 -1.182 1 87.62 169 GLN A C 1
ATOM 1316 O O . GLN A 1 169 ? -5.477 -17.172 -1.642 1 87.62 169 GLN A O 1
ATOM 1321 N N . ALA A 1 170 ? -5.004 -18.562 0.018 1 84.56 170 ALA A N 1
ATOM 1322 C CA . ALA A 1 170 ? -4.762 -17.469 0.956 1 84.56 170 ALA A CA 1
ATOM 1323 C C . ALA A 1 170 ? -3.52 -16.672 0.561 1 84.56 170 ALA A C 1
ATOM 1325 O O . ALA A 1 170 ? -3.48 -15.445 0.723 1 84.56 170 ALA A O 1
ATOM 1326 N N . ALA A 1 171 ? -2.605 -17.375 0.004 1 82.94 171 ALA A N 1
ATOM 1327 C CA . ALA A 1 171 ? -1.336 -16.75 -0.359 1 82.94 171 ALA A CA 1
ATOM 1328 C C . ALA A 1 171 ? -1.488 -15.883 -1.604 1 82.94 171 ALA A C 1
ATOM 1330 O O . ALA A 1 171 ? -0.627 -15.055 -1.897 1 82.94 171 ALA A O 1
ATOM 1331 N N . GLN A 1 172 ? -2.623 -16.016 -2.268 1 87.5 172 GLN A N 1
ATOM 1332 C CA . GLN A 1 172 ? -2.824 -15.312 -3.531 1 87.5 172 GLN A CA 1
ATOM 1333 C C . GLN A 1 172 ? -3.438 -13.938 -3.303 1 87.5 172 GLN A C 1
ATOM 1335 O O . GLN A 1 172 ? -3.58 -13.148 -4.242 1 87.5 172 GLN A O 1
ATOM 1340 N N . VAL A 1 173 ? -3.764 -13.602 -2.027 1 88.5 173 VAL A N 1
ATOM 1341 C CA . VAL A 1 173 ? -4.48 -12.359 -1.777 1 88.5 173 VAL A CA 1
ATOM 1342 C C . VAL A 1 173 ? -3.789 -11.578 -0.662 1 88.5 173 VAL A C 1
ATOM 1344 O O . VAL A 1 173 ? -3.506 -12.125 0.405 1 88.5 173 VAL A O 1
ATOM 1347 N N . ILE A 1 174 ? -3.52 -10.375 -0.897 1 87.25 174 ILE A N 1
ATOM 1348 C CA . ILE A 1 174 ? -3.049 -9.453 0.126 1 87.25 174 ILE A CA 1
ATOM 1349 C C . ILE A 1 174 ? -4.102 -8.375 0.369 1 87.25 174 ILE A C 1
ATOM 1351 O O . ILE A 1 174 ? -4.52 -7.684 -0.564 1 87.25 174 ILE A O 1
ATOM 1355 N N . ASP A 1 175 ? -4.469 -8.289 1.583 1 90.94 175 ASP A N 1
ATOM 1356 C CA . ASP A 1 175 ? -5.367 -7.211 1.997 1 90.94 175 ASP A CA 1
ATOM 1357 C C . ASP A 1 175 ? -4.578 -5.957 2.377 1 90.94 175 ASP A C 1
ATOM 1359 O O . ASP A 1 175 ? -4.125 -5.824 3.516 1 90.94 175 ASP A O 1
ATOM 1363 N N . VAL A 1 176 ? -4.531 -5.055 1.51 1 90.56 176 VAL A N 1
ATOM 1364 C CA . VAL A 1 176 ? -3.701 -3.869 1.678 1 90.56 176 VAL A CA 1
ATOM 1365 C C . VAL A 1 176 ? -4.32 -2.951 2.732 1 90.56 176 VAL A C 1
ATOM 1367 O O . VAL A 1 176 ? -3.602 -2.289 3.484 1 90.56 176 VAL A O 1
ATOM 1370 N N . THR A 1 177 ? -5.652 -2.914 2.824 1 89.38 177 THR A N 1
ATOM 1371 C CA . THR A 1 177 ? -6.312 -2.117 3.852 1 89.38 177 THR A CA 1
ATOM 1372 C C . THR A 1 177 ? -5.84 -2.529 5.242 1 89.38 177 THR A C 1
ATOM 1374 O O . THR A 1 177 ? -5.465 -1.678 6.055 1 89.38 177 THR A O 1
ATOM 1377 N N . HIS A 1 178 ? -5.785 -3.736 5.449 1 85.62 178 HIS A N 1
ATOM 1378 C CA . HIS A 1 178 ? -5.355 -4.27 6.734 1 85.62 178 HIS A CA 1
ATOM 1379 C C . HIS A 1 178 ? -3.896 -3.93 7.016 1 85.62 178 HIS A C 1
ATOM 1381 O O . HIS A 1 178 ? -3.541 -3.59 8.148 1 85.62 178 HIS A O 1
ATOM 1387 N N . GLN A 1 179 ? -3.127 -4.008 6.027 1 82.12 179 GLN A N 1
ATOM 1388 C CA . GLN A 1 179 ? -1.708 -3.703 6.184 1 82.12 179 GLN A CA 1
ATOM 1389 C C . GLN A 1 179 ? -1.497 -2.236 6.547 1 82.12 179 GLN A C 1
ATOM 1391 O O . GLN A 1 179 ? -0.635 -1.912 7.367 1 82.12 179 GLN A O 1
ATOM 1396 N N . LEU A 1 180 ? -2.293 -1.406 5.965 1 81.94 180 LEU A N 1
ATOM 1397 C CA . LEU A 1 180 ? -2.221 0.025 6.238 1 81.94 180 LEU A CA 1
ATOM 1398 C C . LEU A 1 180 ? -2.621 0.323 7.68 1 81.94 180 LEU A C 1
ATOM 1400 O O . LEU A 1 180 ? -1.983 1.142 8.352 1 81.94 180 LEU A O 1
ATOM 1404 N N . GLU A 1 181 ? -3.6 -0.326 8.156 1 79.88 181 GLU A N 1
ATOM 1405 C CA . GLU A 1 181 ? -4.059 -0.134 9.531 1 79.88 181 GLU A CA 1
ATOM 1406 C C . GLU A 1 181 ? -2.994 -0.562 10.539 1 79.88 181 GLU A C 1
ATOM 1408 O O . GLU A 1 181 ? -2.799 0.096 11.562 1 79.88 181 GLU A O 1
ATOM 1413 N N . ALA A 1 182 ? -2.293 -1.523 10.172 1 76.25 182 ALA A N 1
ATOM 1414 C CA . ALA A 1 182 ? -1.242 -2.023 11.055 1 76.25 182 ALA A CA 1
ATOM 1415 C C . ALA A 1 182 ? -0.075 -1.042 11.133 1 76.25 182 ALA A C 1
ATOM 1417 O O . ALA A 1 182 ? 0.544 -0.883 12.188 1 76.25 182 ALA A O 1
ATOM 1418 N N . THR A 1 183 ? 0.2 -0.444 10.086 1 72.81 183 THR A N 1
ATOM 1419 C CA . THR A 1 183 ? 1.304 0.507 10.008 1 72.81 183 THR A CA 1
ATOM 1420 C C . THR A 1 183 ? 0.988 1.77 10.805 1 72.81 183 THR A C 1
ATOM 1422 O O . THR A 1 183 ? 1.857 2.309 11.492 1 72.81 183 THR A O 1
ATOM 1425 N N . TRP A 1 184 ? -0.248 2.252 10.68 1 69.56 184 TRP A N 1
ATOM 1426 C CA . TRP A 1 184 ? -0.649 3.469 11.367 1 69.56 184 TRP A CA 1
ATOM 1427 C C . TRP A 1 184 ? -0.77 3.227 12.875 1 69.56 184 TRP A C 1
ATOM 1429 O O . TRP A 1 184 ? -0.569 4.141 13.672 1 69.56 184 TRP A O 1
ATOM 1439 N N . ALA A 1 185 ? -1.241 2.051 13.305 1 59.47 185 ALA A N 1
ATOM 1440 C CA . ALA A 1 185 ? -1.417 1.706 14.711 1 59.47 185 ALA A CA 1
ATOM 1441 C C . ALA A 1 185 ? -0.07 1.57 15.414 1 59.47 185 ALA A C 1
ATOM 1443 O O . ALA A 1 185 ? 0.009 1.668 16.641 1 59.47 185 ALA A O 1
ATOM 1444 N N . ASP A 1 186 ? 0.974 1.271 14.703 1 52.5 186 ASP A N 1
ATOM 1445 C CA . ASP A 1 186 ? 2.273 1.105 15.344 1 52.5 186 ASP A CA 1
ATOM 1446 C C . ASP A 1 186 ? 2.988 2.447 15.492 1 52.5 186 ASP A C 1
ATOM 1448 O O . ASP A 1 186 ? 3.334 3.084 14.492 1 52.5 186 ASP A O 1
ATOM 1452 N N . PRO A 1 187 ? 3.01 3.053 16.672 1 46.16 187 PRO A N 1
ATOM 1453 C CA . PRO A 1 187 ? 3.715 4.293 17 1 46.16 187 PRO A CA 1
ATOM 1454 C C . PRO A 1 187 ? 5.18 4.273 16.562 1 46.16 187 PRO A C 1
ATOM 1456 O O . PRO A 1 187 ? 5.781 3.203 16.453 1 46.16 187 PRO A O 1
ATOM 1459 N N . MET B 1 1 ? -17.016 -18.828 -7.273 1 44.06 1 MET B N 1
ATOM 1460 C CA . MET B 1 1 ? -16.062 -17.891 -7.836 1 44.06 1 MET B CA 1
ATOM 1461 C C . MET B 1 1 ? -16.172 -16.531 -7.156 1 44.06 1 MET B C 1
ATOM 1463 O O . MET B 1 1 ? -17.266 -15.984 -7.027 1 44.06 1 MET B O 1
ATOM 1467 N N . GLN B 1 2 ? -15.453 -16.281 -6.086 1 61 2 GLN B N 1
ATOM 1468 C CA . GLN B 1 2 ? -15.633 -15.008 -5.402 1 61 2 GLN B CA 1
ATOM 1469 C C . GLN B 1 2 ? -15.594 -13.844 -6.391 1 61 2 GLN B C 1
ATOM 1471 O O . GLN B 1 2 ? -14.742 -13.812 -7.285 1 61 2 GLN B O 1
ATOM 1476 N N . ASN B 1 3 ? -16.734 -13.359 -6.668 1 78 3 ASN B N 1
ATOM 1477 C CA . ASN B 1 3 ? -16.953 -12.219 -7.559 1 78 3 ASN B CA 1
ATOM 1478 C C . ASN B 1 3 ? -16.297 -10.953 -7.012 1 78 3 ASN B C 1
ATOM 1480 O O . ASN B 1 3 ? -16.766 -10.391 -6.02 1 78 3 ASN B O 1
ATOM 1484 N N . TYR B 1 4 ? -15.078 -10.711 -7.387 1 88.75 4 TYR B N 1
ATOM 1485 C CA . TYR B 1 4 ? -14.375 -9.508 -6.957 1 88.75 4 TYR B CA 1
ATOM 1486 C C . TYR B 1 4 ? -14.742 -8.312 -7.836 1 88.75 4 TYR B C 1
ATOM 1488 O O . TYR B 1 4 ? -15.094 -8.484 -9.008 1 88.75 4 TYR B O 1
ATOM 1496 N N . ASP B 1 5 ? -14.93 -7.23 -7.227 1 95.31 5 ASP B N 1
ATOM 1497 C CA . ASP B 1 5 ? -15.031 -5.973 -7.961 1 95.31 5 ASP B CA 1
ATOM 1498 C C . ASP B 1 5 ? -13.648 -5.445 -8.344 1 95.31 5 ASP B C 1
ATOM 1500 O O . ASP B 1 5 ? -13.016 -4.734 -7.566 1 95.31 5 ASP B O 1
ATOM 1504 N N . TYR B 1 6 ? -13.211 -5.766 -9.578 1 96.12 6 TYR B N 1
ATOM 1505 C CA . TYR B 1 6 ? -11.844 -5.504 -10.008 1 96.12 6 TYR B CA 1
ATOM 1506 C C . TYR B 1 6 ? -11.625 -4.016 -10.266 1 96.12 6 TYR B C 1
ATOM 1508 O O . TYR B 1 6 ? -12.555 -3.307 -10.656 1 96.12 6 TYR B O 1
ATOM 1516 N N . LEU B 1 7 ? -10.438 -3.576 -10.055 1 97.44 7 LEU B N 1
ATOM 1517 C CA . LEU B 1 7 ? -9.969 -2.217 -10.305 1 97.44 7 LEU B CA 1
ATOM 1518 C C . LEU B 1 7 ? -8.789 -2.219 -11.273 1 97.44 7 LEU B C 1
ATOM 1520 O O . LEU B 1 7 ? -8.047 -3.201 -11.359 1 97.44 7 LEU B O 1
ATOM 1524 N N . THR B 1 8 ? -8.688 -1.154 -12.047 1 97.75 8 THR B N 1
ATOM 1525 C CA . THR B 1 8 ? -7.391 -0.927 -12.68 1 97.75 8 THR B CA 1
ATOM 1526 C C . THR B 1 8 ? -6.344 -0.534 -11.648 1 97.75 8 THR B C 1
ATOM 1528 O O . THR B 1 8 ? -6.684 -0.167 -10.516 1 97.75 8 THR B O 1
ATOM 1531 N N . TYR B 1 9 ? -5.121 -0.652 -11.992 1 97.94 9 TYR B N 1
ATOM 1532 C CA . TYR B 1 9 ? -4.059 -0.243 -11.078 1 97.94 9 TYR B CA 1
ATOM 1533 C C . TYR B 1 9 ? -4.18 1.237 -10.734 1 97.94 9 TYR B C 1
ATOM 1535 O O . TYR B 1 9 ? -3.887 1.644 -9.609 1 97.94 9 TYR B O 1
ATOM 1543 N N . GLU B 1 10 ? -4.613 2.045 -11.695 1 97.88 10 GLU B N 1
ATOM 1544 C CA . GLU B 1 10 ? -4.797 3.48 -11.5 1 97.88 10 GLU B CA 1
ATOM 1545 C C . GLU B 1 10 ? -5.902 3.764 -10.492 1 97.88 10 GLU B C 1
ATOM 1547 O O . GLU B 1 10 ? -5.734 4.59 -9.594 1 97.88 10 GLU B O 1
ATOM 1552 N N . GLU B 1 11 ? -7.012 3.062 -10.664 1 97.62 11 GLU B N 1
ATOM 1553 C CA . GLU B 1 11 ? -8.102 3.199 -9.703 1 97.62 11 GLU B CA 1
ATOM 1554 C C . GLU B 1 11 ? -7.676 2.76 -8.305 1 97.62 11 GLU B C 1
ATOM 1556 O O . GLU B 1 11 ? -8.078 3.361 -7.309 1 97.62 11 GLU B O 1
ATOM 1561 N N . PHE B 1 12 ? -6.957 1.731 -8.297 1 97.88 12 PHE B N 1
ATOM 1562 C CA . PHE B 1 12 ? -6.426 1.229 -7.035 1 97.88 12 PHE B CA 1
ATOM 1563 C C . PHE B 1 12 ? -5.609 2.303 -6.324 1 97.88 12 PHE B C 1
ATOM 1565 O O . PHE B 1 12 ? -5.738 2.486 -5.109 1 97.88 12 PHE B O 1
ATOM 1572 N N . GLY B 1 13 ? -4.727 2.961 -7.074 1 97.94 13 GLY B N 1
ATOM 1573 C CA . GLY B 1 13 ? -3.932 4.031 -6.492 1 97.94 13 GLY B CA 1
ATOM 1574 C C . GLY B 1 13 ? -4.773 5.117 -5.844 1 97.94 13 GLY B C 1
ATOM 1575 O O . GLY B 1 13 ? -4.488 5.547 -4.727 1 97.94 13 GLY B O 1
ATOM 1576 N N . ARG B 1 14 ? -5.809 5.586 -6.531 1 97.25 14 ARG B N 1
ATOM 1577 C CA . ARG B 1 14 ? -6.711 6.602 -6 1 97.25 14 ARG B CA 1
ATOM 1578 C C . ARG B 1 14 ? -7.371 6.121 -4.711 1 97.25 14 ARG B C 1
ATOM 1580 O O . ARG B 1 14 ? -7.379 6.84 -3.707 1 97.25 14 ARG B O 1
ATOM 1587 N N . LYS B 1 15 ? -7.852 4.91 -4.746 1 96.38 15 LYS B N 1
ATOM 1588 C CA . LYS B 1 15 ? -8.531 4.352 -3.582 1 96.38 15 LYS B CA 1
ATOM 1589 C C . LYS B 1 15 ? -7.566 4.152 -2.42 1 96.38 15 LYS B C 1
ATOM 1591 O O . LYS B 1 15 ? -7.945 4.293 -1.256 1 96.38 15 LYS B O 1
ATOM 1596 N N . PHE B 1 16 ? -6.375 3.801 -2.764 1 96.5 16 PHE B N 1
ATOM 1597 C CA . PHE B 1 16 ? -5.332 3.613 -1.759 1 96.5 16 PHE B CA 1
ATOM 1598 C C . PHE B 1 16 ? -5.188 4.855 -0.891 1 96.5 16 PHE B C 1
ATOM 1600 O O . PHE B 1 16 ? -5.211 4.766 0.339 1 96.5 16 PHE B O 1
ATOM 1607 N N . PHE B 1 17 ? -5.094 5.996 -1.482 1 96.75 17 PHE B N 1
ATOM 1608 C CA 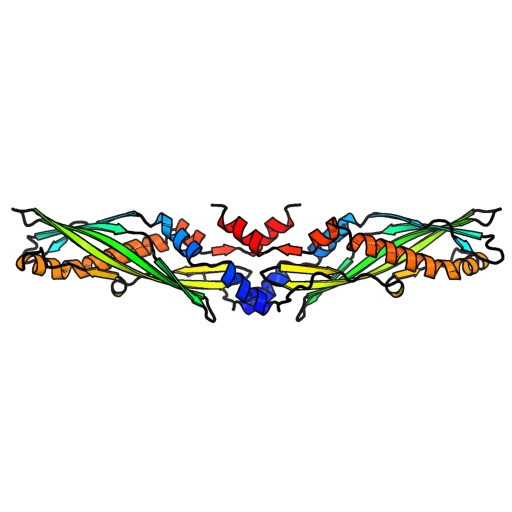. PHE B 1 17 ? -4.914 7.238 -0.746 1 96.75 17 PHE B CA 1
ATOM 1609 C C . PHE B 1 17 ? -6.18 7.602 0.022 1 96.75 17 PHE B C 1
ATOM 1611 O O . PHE B 1 17 ? -6.109 8.133 1.133 1 96.75 17 PHE B O 1
ATOM 1618 N N . GLU B 1 18 ? -7.32 7.332 -0.54 1 95.25 18 GLU B N 1
ATOM 1619 C CA . GLU B 1 18 ? -8.578 7.625 0.136 1 95.25 18 GLU B CA 1
ATOM 1620 C C . GLU B 1 18 ? -8.711 6.824 1.428 1 95.25 18 GLU B C 1
ATOM 1622 O O . GLU B 1 18 ? -9.227 7.328 2.428 1 95.25 18 GLU B O 1
ATOM 1627 N N . VAL B 1 19 ? -8.18 5.66 1.371 1 92.62 19 VAL B N 1
ATOM 1628 C CA . VAL B 1 19 ? -8.281 4.785 2.533 1 92.62 19 VAL B CA 1
ATOM 1629 C C . VAL B 1 19 ? -7.145 5.078 3.506 1 92.62 19 VAL B C 1
ATOM 1631 O O . VAL B 1 19 ? -7.34 5.055 4.723 1 92.62 19 VAL B O 1
ATOM 1634 N N . ALA B 1 20 ? -6.02 5.367 2.996 1 91.69 20 ALA B N 1
ATOM 1635 C CA . ALA B 1 20 ? -4.816 5.523 3.812 1 91.69 20 ALA B CA 1
ATOM 1636 C C . ALA B 1 20 ? -4.816 6.867 4.539 1 91.69 20 ALA B C 1
ATOM 1638 O O . ALA B 1 20 ? -4.316 6.973 5.66 1 91.69 20 ALA B O 1
ATOM 1639 N N . VAL B 1 21 ? -5.312 7.898 3.846 1 93.06 21 VAL B N 1
ATOM 1640 C CA . VAL B 1 21 ? -5.18 9.242 4.406 1 93.06 21 VAL B CA 1
ATOM 1641 C C . VAL B 1 21 ? -6.559 9.789 4.77 1 93.06 21 VAL B C 1
ATOM 1643 O O . VAL B 1 21 ? -7.223 10.414 3.939 1 93.06 21 VAL B O 1
ATOM 1646 N N . THR B 1 22 ? -6.98 9.633 6.039 1 92.19 22 THR B N 1
ATOM 1647 C CA . THR B 1 22 ? -8.281 10.078 6.52 1 92.19 22 THR B CA 1
ATOM 1648 C C . THR B 1 22 ? -8.141 11.32 7.402 1 92.19 22 THR B C 1
ATOM 1650 O O . THR B 1 22 ? -7.059 11.594 7.918 1 92.19 22 THR B O 1
ATOM 1653 N N . PRO B 1 23 ? -9.242 12.031 7.566 1 93.69 23 PRO B N 1
ATOM 1654 C CA . PRO B 1 23 ? -9.188 13.18 8.477 1 93.69 23 PRO B CA 1
ATOM 1655 C C . PRO B 1 23 ? -8.781 12.781 9.898 1 93.69 23 PRO B C 1
ATOM 1657 O O . PRO B 1 23 ? -8.023 13.5 10.555 1 93.69 23 PRO B O 1
ATOM 1660 N N . ALA B 1 24 ? -9.219 11.641 10.336 1 90.12 24 ALA B N 1
ATOM 1661 C CA . ALA B 1 24 ? -8.898 11.172 11.68 1 90.12 24 ALA B CA 1
ATOM 1662 C C . ALA B 1 24 ? -7.398 10.938 11.836 1 90.12 24 ALA B C 1
ATOM 1664 O O . ALA B 1 24 ? -6.809 11.297 12.859 1 90.12 24 ALA B O 1
ATOM 1665 N N . ARG B 1 25 ? -6.828 10.414 10.883 1 86.19 25 ARG B N 1
ATOM 1666 C CA . ARG B 1 25 ? -5.395 10.141 10.945 1 86.19 25 ARG B CA 1
ATOM 1667 C C . ARG B 1 25 ? -4.594 11.438 10.914 1 86.19 25 ARG B C 1
ATOM 1669 O O . ARG B 1 25 ? -3.604 11.578 11.641 1 86.19 25 ARG B O 1
ATOM 1676 N N . VAL B 1 26 ? -5.008 12.352 10.062 1 89.88 26 VAL B N 1
ATOM 1677 C CA . VAL B 1 26 ? -4.34 13.648 9.992 1 89.88 26 VAL B CA 1
ATOM 1678 C C . VAL B 1 26 ? -4.473 14.375 11.328 1 89.88 26 VAL B C 1
ATOM 1680 O O . VAL B 1 26 ? -3.498 14.93 11.836 1 89.88 26 VAL B O 1
ATOM 1683 N N . ALA B 1 27 ? -5.668 14.32 11.914 1 89.44 27 ALA B N 1
ATOM 1684 C CA . ALA B 1 27 ? -5.898 14.961 13.211 1 89.44 27 ALA B CA 1
ATOM 1685 C C . ALA B 1 27 ? -5.023 14.336 14.297 1 89.44 27 ALA B C 1
ATOM 1687 O O . ALA B 1 27 ? -4.48 15.047 15.141 1 89.44 27 ALA B O 1
ATOM 1688 N N . ALA B 1 28 ? -4.871 13.055 14.234 1 83.81 28 ALA B N 1
ATOM 1689 C CA . ALA B 1 28 ? -4.082 12.328 15.227 1 83.81 28 ALA B CA 1
ATOM 1690 C C . ALA B 1 28 ? -2.613 12.742 15.172 1 83.81 28 ALA B C 1
ATOM 1692 O O . ALA B 1 28 ? -1.935 12.789 16.203 1 83.81 28 ALA B O 1
ATOM 1693 N N . ALA B 1 29 ? -2.186 13.062 14.023 1 78.94 29 ALA B N 1
ATOM 1694 C CA . ALA B 1 29 ? -0.801 13.5 13.867 1 78.94 29 ALA B CA 1
ATOM 1695 C C . ALA B 1 29 ? -0.566 14.844 14.562 1 78.94 29 ALA B C 1
ATOM 1697 O O . ALA B 1 29 ? 0.56 15.156 14.953 1 78.94 29 ALA B O 1
ATOM 1698 N N . PHE B 1 30 ? -1.685 15.602 14.75 1 80.94 30 PHE B N 1
ATOM 1699 C CA . PHE B 1 30 ? -1.586 16.891 15.406 1 80.94 30 PHE B CA 1
ATOM 1700 C C . PHE B 1 30 ? -2.01 16.797 16.875 1 80.94 30 PHE B C 1
ATOM 1702 O O . PHE B 1 30 ? -1.995 17.797 17.594 1 80.94 30 PHE B O 1
ATOM 1709 N N . ALA B 1 31 ? -2.383 15.617 17.25 1 75.44 31 ALA B N 1
ATOM 1710 C CA . ALA B 1 31 ? -2.895 15.438 18.609 1 75.44 31 ALA B CA 1
ATOM 1711 C C . ALA B 1 31 ? -1.832 15.789 19.656 1 75.44 31 ALA B C 1
ATOM 1713 O O . ALA B 1 31 ? -2.143 16.359 20.703 1 75.44 31 ALA B O 1
ATOM 1714 N N . ASP B 1 32 ? -0.629 15.5 19.203 1 76 32 ASP B N 1
ATOM 1715 C CA . ASP B 1 32 ? 0.448 15.773 20.156 1 76 32 ASP B CA 1
ATOM 1716 C C . ASP B 1 32 ? 0.662 17.266 20.328 1 76 32 ASP B C 1
ATOM 1718 O O . ASP B 1 32 ? 1.255 17.719 21.312 1 76 32 ASP B O 1
ATOM 1722 N N . ILE B 1 33 ? 0.203 17.938 19.375 1 76.38 33 ILE B N 1
ATOM 1723 C CA . ILE B 1 33 ? 0.359 19.391 19.438 1 76.38 33 ILE B CA 1
ATOM 1724 C C . ILE B 1 33 ? -0.803 20 20.219 1 76.38 33 ILE B C 1
ATOM 1726 O O . ILE B 1 33 ? -0.664 21.062 20.812 1 76.38 33 ILE B O 1
ATOM 1730 N N . ALA B 1 34 ? -1.903 19.281 20.219 1 80.06 34 ALA B N 1
ATOM 1731 C CA . ALA B 1 34 ? -3.062 19.719 20.984 1 80.06 34 ALA B CA 1
ATOM 1732 C C . ALA B 1 34 ? -2.748 19.781 22.469 1 80.06 34 ALA B C 1
ATOM 1734 O O . ALA B 1 34 ? -2.104 18.875 23.016 1 80.06 34 ALA B O 1
ATOM 1735 N N . GLY B 1 35 ? -3.096 20.828 23.062 1 81.69 35 GLY B N 1
ATOM 1736 C CA . GLY B 1 35 ? -2.859 21 24.5 1 81.69 35 GLY B CA 1
ATOM 1737 C C . GLY B 1 35 ? -1.545 21.703 24.797 1 81.69 35 GLY B C 1
ATOM 1738 O O . GLY B 1 35 ? -1.33 22.172 25.922 1 81.69 35 GLY B O 1
ATOM 1739 N N . ASN B 1 36 ? -0.738 21.719 23.797 1 86.38 36 ASN B N 1
ATOM 1740 C CA . ASN B 1 36 ? 0.522 22.422 24.016 1 86.38 36 ASN B CA 1
ATOM 1741 C C . ASN B 1 36 ? 0.293 23.906 24.312 1 86.38 36 ASN B C 1
ATOM 1743 O O . ASN B 1 36 ? -0.668 24.5 23.812 1 86.38 36 ASN B O 1
ATOM 1747 N N . GLU B 1 37 ? 1.239 24.375 25.219 1 90.94 37 GLU B N 1
ATOM 1748 C CA . GLU B 1 37 ? 1.204 25.797 25.578 1 90.94 37 GLU B CA 1
ATOM 1749 C C . GLU B 1 37 ? 2.559 26.453 25.344 1 90.94 37 GLU B C 1
ATOM 1751 O O . GLU B 1 37 ? 3.602 25.797 25.453 1 90.94 37 GLU B O 1
ATOM 1756 N N . PHE B 1 38 ? 2.402 27.719 24.984 1 90.06 38 PHE B N 1
ATOM 1757 C CA . PHE B 1 38 ? 3.629 28.5 24.859 1 90.06 38 PHE B CA 1
ATOM 1758 C C . PHE B 1 38 ? 3.398 29.938 25.266 1 90.06 38 PHE B C 1
ATOM 1760 O O . PHE B 1 38 ? 2.258 30.406 25.297 1 90.06 38 PHE B O 1
ATOM 1767 N N . SER B 1 39 ? 4.508 30.578 25.688 1 91.44 39 SER B N 1
ATOM 1768 C CA . SER B 1 39 ? 4.395 31.953 26.203 1 91.44 39 SER B CA 1
ATOM 1769 C C . SER B 1 39 ? 5.156 32.938 25.312 1 91.44 39 SER B C 1
ATOM 1771 O O . SER B 1 39 ? 6.207 32.594 24.766 1 91.44 39 SER B O 1
ATOM 1773 N N . MET B 1 40 ? 4.531 34.094 25.266 1 86.88 40 MET B N 1
ATOM 1774 C CA . MET B 1 40 ? 5.199 35.25 24.625 1 86.88 40 MET B CA 1
ATOM 1775 C C . MET B 1 40 ? 5.781 36.188 25.672 1 86.88 40 MET B C 1
ATOM 1777 O O . MET B 1 40 ? 5.109 36.531 26.641 1 86.88 40 MET B O 1
ATOM 1781 N N . GLU B 1 41 ? 7.078 36.469 25.484 1 84.19 41 GLU B N 1
ATOM 1782 C CA . GLU B 1 41 ? 7.707 37.438 26.375 1 84.19 41 GLU B CA 1
ATOM 1783 C C . GLU B 1 41 ? 7.023 38.812 26.297 1 84.19 41 GLU B C 1
ATOM 1785 O O . GLU B 1 41 ? 6.492 39.156 25.25 1 84.19 41 GLU B O 1
ATOM 1790 N N . PRO B 1 42 ? 7.156 39.5 27.438 1 84.88 42 PRO B N 1
ATOM 1791 C CA . PRO B 1 42 ? 6.484 40.781 27.453 1 84.88 42 PRO B CA 1
ATOM 1792 C C . PRO B 1 42 ? 7.012 41.75 26.391 1 84.88 42 PRO B C 1
ATOM 1794 O O . PRO B 1 42 ? 8.219 41.781 26.125 1 84.88 42 PRO B O 1
ATOM 1797 N N . ILE B 1 43 ? 6.168 42.375 25.75 1 81.62 43 ILE B N 1
ATOM 1798 C CA . ILE B 1 43 ? 6.484 43.375 24.75 1 81.62 43 ILE B CA 1
ATOM 1799 C C . ILE B 1 43 ? 5.984 44.75 25.203 1 81.62 43 ILE B C 1
ATOM 1801 O O . ILE B 1 43 ? 4.84 44.875 25.641 1 81.62 43 ILE B O 1
ATOM 1805 N N . GLY B 1 44 ? 6.867 45.688 25.109 1 78.69 44 GLY B N 1
ATOM 1806 C CA . GLY B 1 44 ? 6.477 47.062 25.469 1 78.69 44 GLY B CA 1
ATOM 1807 C C . GLY B 1 44 ? 5.551 47.688 24.453 1 78.69 44 GLY B C 1
ATOM 1808 O O . GLY B 1 44 ? 5.758 47.562 23.234 1 78.69 44 GLY B O 1
ATOM 1809 N N . GLN B 1 45 ? 4.473 48.188 24.984 1 75.06 45 GLN B N 1
ATOM 1810 C CA . GLN B 1 45 ? 3.502 48.812 24.094 1 75.06 45 GLN B CA 1
ATOM 1811 C C . GLN B 1 45 ? 3.15 50.219 24.578 1 75.06 45 GLN B C 1
ATOM 1813 O O . GLN B 1 45 ? 3.309 50.531 25.75 1 75.06 45 GLN B O 1
ATOM 1818 N N . GLY B 1 46 ? 2.637 51.094 23.625 1 67.94 46 GLY B N 1
ATOM 1819 C CA . GLY B 1 46 ? 2.178 52.438 23.953 1 67.94 46 GLY B CA 1
ATOM 1820 C C . GLY B 1 46 ? 3.309 53.438 24.078 1 67.94 46 GLY B C 1
ATOM 1821 O O . GLY B 1 46 ? 4.465 53.094 23.797 1 67.94 46 GLY B O 1
ATOM 1822 N N . PRO B 1 47 ? 2.854 54.75 24.344 1 67.62 47 PRO B N 1
ATOM 1823 C CA . PRO B 1 47 ? 3.881 55.781 24.531 1 67.62 47 PRO B CA 1
ATOM 1824 C C . PRO B 1 47 ? 4.875 55.438 25.641 1 67.62 47 PRO B C 1
ATOM 1826 O O . PRO B 1 47 ? 4.469 55.062 26.734 1 67.62 47 PRO B O 1
ATOM 1829 N N . GLY B 1 48 ? 6.113 55.531 25.25 1 71.5 48 GLY B N 1
ATOM 1830 C CA . GLY B 1 48 ? 7.172 55.281 26.219 1 71.5 48 GLY B CA 1
ATOM 1831 C C . GLY B 1 48 ? 7.324 53.844 26.578 1 71.5 48 GLY B C 1
ATOM 1832 O O . GLY B 1 48 ? 8.117 53.469 27.453 1 71.5 48 GLY B O 1
ATOM 1833 N N . LYS B 1 49 ? 6.453 52.938 25.969 1 75.31 49 LYS B N 1
ATOM 1834 C CA . LYS B 1 49 ? 6.48 51.5 26.203 1 75.31 49 LYS B CA 1
ATOM 1835 C C . LYS B 1 49 ? 6.168 51.156 27.672 1 75.31 49 LYS B C 1
ATOM 1837 O O . LYS B 1 49 ? 6.793 50.281 28.266 1 75.31 49 LYS B O 1
ATOM 1842 N N . ILE B 1 50 ? 5.305 51.969 28.25 1 73.94 50 ILE B N 1
ATOM 1843 C CA . ILE B 1 50 ? 4.988 51.875 29.672 1 73.94 50 ILE B CA 1
ATOM 1844 C C . ILE B 1 50 ? 4.207 50.594 29.938 1 73.94 50 ILE B C 1
ATOM 1846 O O . ILE B 1 50 ? 4.375 49.969 30.984 1 73.94 50 ILE B O 1
ATOM 1850 N N . ALA B 1 51 ? 3.406 50.25 29 1 77.56 51 ALA B N 1
ATOM 1851 C CA . ALA B 1 51 ? 2.643 49.031 29.188 1 77.56 51 ALA B CA 1
ATOM 1852 C C . ALA B 1 51 ? 3.398 47.812 28.625 1 77.56 51 ALA B C 1
ATOM 1854 O O . ALA B 1 51 ? 4.035 47.906 27.578 1 77.56 51 ALA B O 1
ATOM 1855 N N . LYS B 1 52 ? 3.424 46.719 29.438 1 84.69 52 LYS B N 1
ATOM 1856 C CA . LYS B 1 52 ? 3.979 45.438 28.969 1 84.69 52 LYS B CA 1
ATOM 1857 C C . LYS B 1 52 ? 2.877 44.406 28.766 1 84.69 52 LYS B C 1
ATOM 1859 O O . LYS B 1 52 ? 2.021 44.219 29.625 1 84.69 52 LYS B O 1
ATOM 1864 N N . VAL B 1 53 ? 2.875 43.906 27.625 1 82.31 53 VAL B N 1
ATOM 1865 C CA . VAL B 1 53 ? 1.859 42.906 27.328 1 82.31 53 VAL B CA 1
ATOM 1866 C C . VAL B 1 53 ? 2.523 41.531 27.109 1 82.31 53 VAL B C 1
ATOM 1868 O O . VAL B 1 53 ? 3.498 41.438 26.359 1 82.31 53 VAL B O 1
ATOM 1871 N N . SER B 1 54 ? 2.059 40.5 27.812 1 87.62 54 SER B N 1
ATOM 1872 C CA . SER B 1 54 ? 2.479 39.125 27.641 1 87.62 54 SER B CA 1
ATOM 1873 C C . SER B 1 54 ? 1.284 38.219 27.359 1 87.62 54 SER B C 1
ATOM 1875 O O . SER B 1 54 ? 0.136 38.594 27.578 1 87.62 54 SER B O 1
ATOM 1877 N N . ALA B 1 55 ? 1.635 37.094 26.781 1 88.94 55 ALA B N 1
ATOM 1878 C CA . ALA B 1 55 ? 0.545 36.188 26.422 1 88.94 55 ALA B CA 1
ATOM 1879 C C . ALA B 1 55 ? 0.944 34.75 26.641 1 88.94 55 ALA B C 1
ATOM 1881 O O . ALA B 1 55 ? 2.09 34.375 26.391 1 88.94 55 ALA B O 1
ATOM 1882 N N . LYS B 1 56 ? 0.015 33.969 27.156 1 92.5 56 LYS B N 1
ATOM 1883 C CA . LYS B 1 56 ? 0.064 32.5 27.172 1 92.5 56 LYS B CA 1
ATOM 1884 C C . LYS B 1 56 ? -0.947 31.906 26.188 1 92.5 56 LYS B C 1
ATOM 1886 O O . LYS B 1 56 ? -2.145 32.188 26.281 1 92.5 56 LYS B O 1
ATOM 1891 N N . VAL B 1 57 ? -0.398 31.141 25.297 1 93.19 57 VAL B N 1
ATOM 1892 C CA . VAL B 1 57 ? -1.243 30.594 24.234 1 93.19 57 VAL B CA 1
ATOM 1893 C C . VAL B 1 57 ? -1.374 29.094 24.406 1 93.19 57 VAL B C 1
ATOM 1895 O O . VAL B 1 57 ? -0.375 28.391 24.578 1 93.19 57 VAL B O 1
ATOM 1898 N N . LYS B 1 58 ? -2.609 28.594 24.344 1 93.44 58 LYS B N 1
ATOM 1899 C CA . LYS B 1 58 ? -2.908 27.172 24.391 1 93.44 58 LYS B CA 1
ATOM 1900 C C . LYS B 1 58 ? -3.592 26.703 23.109 1 93.44 58 LYS B C 1
ATOM 1902 O O . LYS B 1 58 ? -4.547 27.328 22.641 1 93.44 58 LYS B O 1
ATOM 1907 N N . LEU B 1 59 ? -3.049 25.625 22.562 1 93.81 59 LEU B N 1
ATOM 1908 C CA . LEU B 1 59 ? -3.654 25.016 21.391 1 93.81 59 LEU B CA 1
ATOM 1909 C C . LEU B 1 59 ? -4.707 24 21.781 1 93.81 59 LEU B C 1
ATOM 1911 O O . LEU B 1 59 ? -4.484 23.188 22.703 1 93.81 59 LEU B O 1
ATOM 1915 N N . ARG B 1 60 ? -5.824 24.047 21.078 1 93.44 60 ARG B N 1
ATOM 1916 C CA . ARG B 1 60 ? -6.898 23.094 21.344 1 93.44 60 ARG B CA 1
ATOM 1917 C C . ARG B 1 60 ? -6.953 22.016 20.281 1 93.44 60 ARG B C 1
ATOM 1919 O O . ARG B 1 60 ? -6.035 21.891 19.469 1 93.44 60 ARG B O 1
ATOM 1926 N N . GLU B 1 61 ? -7.914 21.156 20.375 1 93 61 GLU B N 1
ATOM 1927 C CA . GLU B 1 61 ? -8.031 20.031 19.453 1 93 61 GLU B CA 1
ATOM 1928 C C . GLU B 1 61 ? -8.32 20.484 18.031 1 93 61 GLU B C 1
ATOM 1930 O O . GLU B 1 61 ? -9.219 21.297 17.812 1 93 61 GLU B O 1
ATOM 1935 N N . PRO B 1 62 ? -7.574 19.953 17.156 1 93.56 62 PRO B N 1
ATOM 1936 C CA . PRO B 1 62 ? -7.789 20.344 15.758 1 93.56 62 PRO B CA 1
ATOM 1937 C C . PRO B 1 62 ? -9.055 19.734 15.164 1 93.56 62 PRO B C 1
ATOM 1939 O O . PRO B 1 62 ? -9.492 18.656 15.586 1 93.56 62 PRO B O 1
ATOM 1942 N N . ARG B 1 63 ? -9.695 20.422 14.211 1 94.62 63 ARG B N 1
ATOM 1943 C CA . ARG B 1 63 ? -10.758 19.953 13.328 1 94.62 63 ARG B CA 1
ATOM 1944 C C . ARG B 1 63 ? -10.258 19.844 11.891 1 94.62 63 ARG B C 1
ATOM 1946 O O . ARG B 1 63 ? -9.695 20.781 11.344 1 94.62 63 ARG B O 1
ATOM 1953 N N . VAL B 1 64 ? -10.477 18.656 11.359 1 96 64 V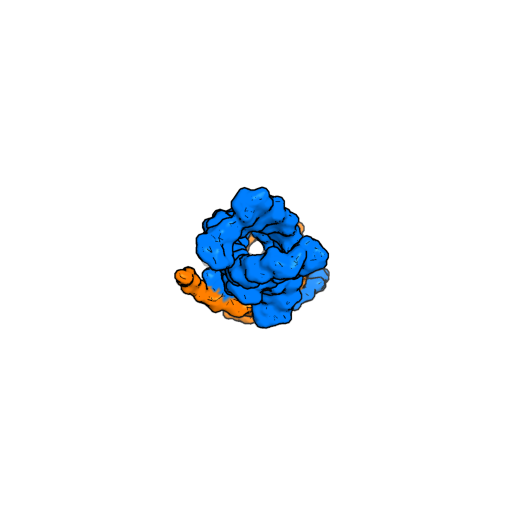AL B N 1
ATOM 1954 C CA . VAL B 1 64 ? -9.906 18.422 10.039 1 96 64 VAL B CA 1
ATOM 1955 C C . VAL B 1 64 ? -11.031 18.125 9.047 1 96 64 VAL B C 1
ATOM 1957 O O . VAL B 1 64 ? -11.914 17.312 9.32 1 96 64 VAL B O 1
ATOM 1960 N N . THR B 1 65 ? -11.016 18.828 7.906 1 97.44 65 THR B N 1
ATOM 1961 C CA . THR B 1 65 ? -11.938 18.578 6.801 1 97.44 65 THR B CA 1
ATOM 1962 C C . THR B 1 65 ? -11.18 18.156 5.547 1 97.44 65 THR B C 1
ATOM 1964 O O . THR B 1 65 ? -10.188 18.781 5.172 1 97.44 65 THR B O 1
ATOM 1967 N N . ARG B 1 66 ? -11.688 17.078 4.949 1 97.88 66 ARG B N 1
ATOM 1968 C CA . ARG B 1 66 ? -11.016 16.516 3.785 1 97.88 66 ARG B CA 1
ATOM 1969 C C . ARG B 1 66 ? -11.711 16.938 2.496 1 97.88 66 ARG B C 1
ATOM 1971 O O . ARG B 1 66 ? -12.938 16.984 2.436 1 97.88 66 ARG B O 1
ATOM 1978 N N . HIS B 1 67 ? -10.984 17.203 1.469 1 97.25 67 HIS B N 1
ATOM 1979 C CA . HIS B 1 67 ? -11.461 17.469 0.116 1 97.25 67 HIS B CA 1
ATOM 1980 C C . HIS B 1 67 ? -10.828 16.5 -0.888 1 97.25 67 HIS B C 1
ATOM 1982 O O . HIS B 1 67 ? -9.609 16.438 -1.008 1 97.25 67 HIS B O 1
ATOM 1988 N N . LEU B 1 68 ? -11.703 15.82 -1.645 1 95.19 68 LEU B N 1
ATOM 1989 C CA . LEU B 1 68 ? -11.219 14.844 -2.615 1 95.19 68 LEU B CA 1
ATOM 1990 C C . LEU B 1 68 ? -11.039 15.484 -3.986 1 95.19 68 LEU B C 1
ATOM 1992 O O . LEU B 1 68 ? -11.961 16.109 -4.512 1 95.19 68 LEU B O 1
ATOM 1996 N N . GLY B 1 69 ? -9.93 15.523 -4.543 1 94.44 69 GLY B N 1
ATOM 1997 C CA . GLY B 1 69 ? -9.562 15.977 -5.875 1 94.44 69 GLY B CA 1
ATOM 1998 C C . GLY B 1 69 ? -8.43 15.172 -6.492 1 94.44 69 GLY B C 1
ATOM 1999 O O . GLY B 1 69 ? -8.289 13.977 -6.219 1 94.44 69 GLY B O 1
ATOM 2000 N N . ASP B 1 70 ? -7.746 15.797 -7.527 1 95.19 70 ASP B N 1
ATOM 2001 C CA . ASP B 1 70 ? -6.57 15.117 -8.055 1 95.19 70 ASP B CA 1
ATOM 2002 C C . ASP B 1 70 ? -5.609 14.719 -6.934 1 95.19 70 ASP B C 1
ATOM 2004 O O . ASP B 1 70 ? -5.086 13.609 -6.922 1 95.19 70 ASP B O 1
ATOM 2008 N N . ASN B 1 71 ? -5.523 15.68 -6.059 1 96.88 71 ASN B N 1
ATOM 2009 C CA . ASN B 1 71 ? -4.906 15.406 -4.766 1 96.88 71 ASN B CA 1
ATOM 2010 C C . ASN B 1 71 ? -5.914 15.531 -3.625 1 96.88 71 ASN B C 1
ATOM 2012 O O . ASN B 1 71 ? -6.836 16.344 -3.693 1 96.88 71 ASN B O 1
ATOM 2016 N N . ILE B 1 72 ? -5.73 14.75 -2.699 1 97.5 72 ILE B N 1
ATOM 2017 C CA . ILE B 1 72 ? -6.516 14.898 -1.479 1 97.5 72 ILE B CA 1
ATOM 2018 C C . ILE B 1 72 ? -5.938 16.031 -0.632 1 97.5 72 ILE B C 1
ATOM 2020 O O . ILE B 1 72 ? -4.734 16.062 -0.354 1 97.5 72 ILE B O 1
ATOM 2024 N N . THR B 1 73 ? -6.75 16.953 -0.292 1 97.81 73 THR B N 1
ATOM 2025 C CA . THR B 1 73 ? -6.32 18.078 0.531 1 97.81 73 THR B CA 1
ATOM 2026 C C . THR B 1 73 ? -7.133 18.141 1.82 1 97.81 73 THR B C 1
ATOM 2028 O O . THR B 1 73 ? -8.211 17.562 1.91 1 97.81 73 THR B O 1
ATOM 2031 N N . PHE B 1 74 ? -6.582 18.875 2.809 1 97.25 74 PHE B N 1
ATOM 2032 C CA . PHE B 1 74 ? -7.219 19.016 4.109 1 97.25 74 PHE B CA 1
ATOM 2033 C C . PHE B 1 74 ? -7.172 20.469 4.566 1 97.25 74 PHE B C 1
ATOM 2035 O O . PHE B 1 74 ? -6.168 21.156 4.363 1 97.25 74 PHE B O 1
ATOM 2042 N N . VAL B 1 75 ? -8.281 20.891 5.125 1 97.12 75 VAL B N 1
ATOM 2043 C CA . VAL B 1 75 ? -8.305 22.109 5.906 1 97.12 75 VAL B CA 1
ATOM 2044 C C . VAL B 1 75 ? -8.289 21.781 7.398 1 97.12 75 VAL B C 1
ATOM 2046 O O . VAL B 1 75 ? -9.133 21.031 7.879 1 97.12 75 VAL B O 1
ATOM 2049 N N . ILE B 1 76 ? -7.301 22.281 8.117 1 95.81 76 ILE B N 1
ATOM 2050 C CA . ILE B 1 76 ? -7.117 22.031 9.547 1 95.81 76 ILE B CA 1
ATOM 2051 C C . ILE B 1 76 ? -7.359 23.328 10.328 1 95.81 76 ILE B C 1
ATOM 2053 O O . ILE B 1 76 ? -6.699 24.344 10.086 1 95.81 76 ILE B O 1
ATOM 2057 N N . ARG B 1 77 ? -8.32 23.297 11.211 1 96.19 77 ARG B N 1
ATOM 2058 C CA . ARG B 1 77 ? -8.609 24.406 12.094 1 96.19 77 ARG B CA 1
ATOM 2059 C C . ARG B 1 77 ? -8.234 24.078 13.539 1 96.19 77 ARG B C 1
ATOM 2061 O O . ARG B 1 77 ? -8.672 23.078 14.086 1 96.19 77 ARG B O 1
ATOM 2068 N N . ILE B 1 78 ? -7.41 24.875 14.102 1 94.94 78 ILE B N 1
ATOM 2069 C CA . ILE B 1 78 ? -6.977 24.672 15.484 1 94.94 78 ILE B CA 1
ATOM 2070 C C . ILE B 1 78 ? -7.406 25.859 16.344 1 94.94 78 ILE B C 1
ATOM 2072 O O . ILE B 1 78 ? -6.84 26.953 16.234 1 94.94 78 ILE B O 1
ATOM 2076 N N . PRO B 1 79 ? -8.328 25.672 17.203 1 95.25 79 PRO B N 1
ATOM 2077 C CA . PRO B 1 79 ? -8.703 26.75 18.109 1 95.25 79 PRO B CA 1
ATOM 2078 C C . PRO B 1 79 ? -7.605 27.094 19.125 1 95.25 79 PRO B C 1
ATOM 2080 O O . PRO B 1 79 ? -6.875 26.188 19.562 1 95.25 79 PRO B O 1
ATOM 2083 N N . LEU B 1 80 ? -7.566 28.344 19.5 1 94.31 80 LEU B N 1
ATOM 2084 C CA . LEU B 1 80 ? -6.59 28.828 20.469 1 94.31 80 LEU B CA 1
ATOM 2085 C C . LEU B 1 80 ? -7.277 29.469 21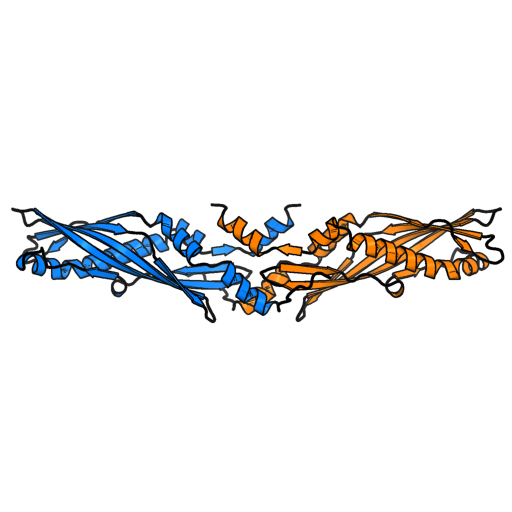.672 1 94.31 80 LEU B C 1
ATOM 2087 O O . LEU B 1 80 ? -8.312 30.109 21.516 1 94.31 80 LEU B O 1
ATOM 2091 N N . SER B 1 81 ? -6.699 29.281 22.797 1 93.19 81 SER B N 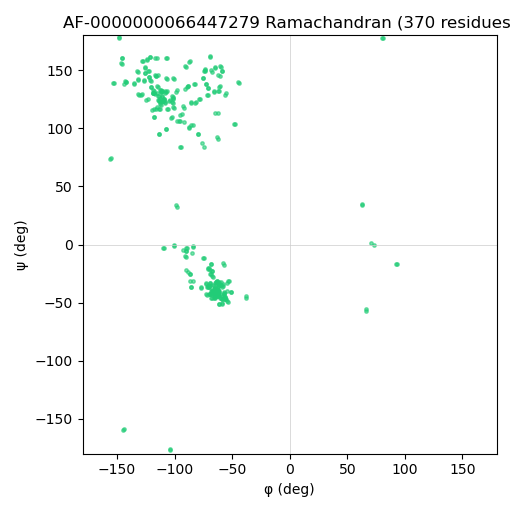1
ATOM 2092 C CA . SER B 1 81 ? -6.973 30.094 23.984 1 93.19 81 SER B CA 1
ATOM 2093 C C . SER B 1 81 ? -5.773 30.953 24.359 1 93.19 81 SER B C 1
ATOM 2095 O O . SER B 1 81 ? -4.672 30.438 24.578 1 93.19 81 SER B O 1
ATOM 2097 N N . ILE B 1 82 ? -5.996 32.25 24.422 1 90.56 82 ILE B N 1
ATOM 2098 C CA . ILE B 1 82 ? -4.902 33.188 24.672 1 90.56 82 ILE B CA 1
ATOM 2099 C C . ILE B 1 82 ? -5.16 33.969 25.953 1 90.56 82 ILE B C 1
ATOM 2101 O O . ILE B 1 82 ? -6.129 34.719 26.062 1 90.56 82 ILE B O 1
ATOM 2105 N N . ASP B 1 83 ? -4.309 33.781 26.938 1 89.88 83 ASP B N 1
ATOM 2106 C CA . ASP B 1 83 ? -4.336 34.594 28.156 1 89.88 83 ASP B CA 1
ATOM 2107 C C . ASP B 1 83 ? -3.389 35.781 28.062 1 89.88 83 ASP B C 1
ATOM 2109 O O . ASP B 1 83 ? -2.168 35.625 28.078 1 89.88 83 ASP B O 1
ATOM 2113 N N . LEU B 1 84 ? -3.99 36.969 28.016 1 85.62 84 LEU B N 1
ATOM 2114 C CA . LEU B 1 84 ? -3.199 38.188 27.906 1 85.62 84 LEU B CA 1
ATOM 2115 C C . LEU B 1 84 ? -3.018 38.844 29.266 1 85.62 84 LEU B C 1
ATOM 2117 O O . LEU B 1 84 ? -3.955 38.875 30.062 1 85.62 84 LEU B O 1
ATOM 2121 N N . LEU B 1 85 ? -1.827 39.156 29.5 1 85.31 85 LEU B N 1
ATOM 2122 C CA . LEU B 1 85 ? -1.518 39.969 30.688 1 85.31 85 LEU B CA 1
ATOM 2123 C C . LEU B 1 85 ? -1.03 41.344 30.297 1 85.31 85 LEU B C 1
ATOM 2125 O O . LEU B 1 85 ? -0.027 41.5 29.594 1 85.31 85 LEU B O 1
ATOM 2129 N N . VAL B 1 86 ? -1.762 42.375 30.656 1 81.44 86 VAL B N 1
ATOM 2130 C CA . VAL B 1 86 ? -1.373 43.781 30.453 1 81.44 86 VAL B CA 1
ATOM 2131 C C . VAL B 1 86 ? -0.869 44.375 31.766 1 81.44 86 VAL B C 1
ATOM 2133 O O . VAL B 1 86 ? -1.645 44.562 32.688 1 81.44 86 VAL B O 1
ATOM 2136 N N . ASP B 1 87 ? 0.41 44.594 31.766 1 83.06 87 ASP B N 1
ATOM 2137 C CA . ASP B 1 87 ? 1.056 45.188 32.938 1 83.06 87 ASP B CA 1
ATOM 2138 C C . ASP B 1 87 ? 1.229 46.688 32.719 1 83.06 87 ASP B C 1
ATOM 2140 O O . ASP B 1 87 ? 2.084 47.125 31.953 1 83.06 87 ASP B O 1
ATOM 2144 N N . LEU B 1 88 ? 0.405 47.562 33.406 1 74.62 88 LEU B N 1
ATOM 2145 C CA . LEU B 1 88 ? 0.451 49.031 33.344 1 74.62 88 LEU B CA 1
ATOM 2146 C C . LEU B 1 88 ? 1.225 49.625 34.5 1 74.62 88 LEU B C 1
ATOM 2148 O O . LEU B 1 88 ? 0.965 50.75 34.938 1 74.62 88 LEU B O 1
ATOM 2152 N N . ARG B 1 89 ? 2.314 48.969 35.094 1 74.75 89 ARG B N 1
ATOM 2153 C CA . ARG B 1 89 ? 3.148 49.344 36.219 1 74.75 89 ARG B CA 1
ATOM 2154 C C . ARG B 1 89 ? 2.344 49.344 37.531 1 74.75 89 ARG B C 1
ATOM 2156 O O . ARG B 1 89 ? 2.627 48.562 38.438 1 74.75 89 ARG B O 1
ATOM 2163 N N . LEU B 1 90 ? 1.283 50.094 37.5 1 73.19 90 LEU B N 1
ATOM 2164 C CA . LEU B 1 90 ? 0.525 50.188 38.75 1 73.19 90 LEU B CA 1
ATOM 2165 C C . LEU B 1 90 ? -0.54 49.094 38.812 1 73.19 90 LEU B C 1
ATOM 2167 O O . LEU B 1 90 ? -1.039 48.781 39.906 1 73.19 90 LEU B O 1
ATOM 2171 N N . ASP B 1 91 ? -0.977 48.531 37.719 1 78.31 91 ASP B N 1
ATOM 2172 C CA . ASP B 1 91 ? -2.059 47.562 37.656 1 78.31 91 ASP B CA 1
ATOM 2173 C C . ASP B 1 91 ? -1.799 46.5 36.594 1 78.31 91 ASP B C 1
ATOM 2175 O O . ASP B 1 91 ? -1.207 46.781 35.562 1 78.31 91 ASP B O 1
ATOM 2179 N N . LYS B 1 92 ? -2.137 45.312 37.062 1 82.31 92 LYS B N 1
ATOM 2180 C CA . LYS B 1 92 ? -2.086 44.188 36.094 1 82.31 92 LYS B CA 1
ATOM 2181 C C . LYS B 1 92 ? -3.488 43.719 35.75 1 82.31 92 LYS B C 1
ATOM 2183 O O . LYS B 1 92 ? -4.316 43.469 36.625 1 82.31 92 LYS B O 1
ATOM 2188 N N . GLN B 1 93 ? -3.768 43.719 34.438 1 81.44 93 GLN B N 1
ATOM 2189 C CA . GLN B 1 93 ? -5.059 43.25 33.938 1 81.44 93 GLN B CA 1
ATOM 2190 C C . GLN B 1 93 ? -4.898 41.969 33.094 1 81.44 93 GLN B C 1
ATOM 2192 O O . GLN B 1 93 ? -3.971 41.906 32.281 1 81.44 93 GLN B O 1
ATOM 2197 N N . ARG B 1 94 ? -5.801 41 33.344 1 82.81 94 ARG B N 1
ATOM 2198 C CA . ARG B 1 94 ? -5.793 39.75 32.625 1 82.81 94 ARG B CA 1
ATOM 2199 C C . ARG B 1 94 ? -7.035 39.625 31.734 1 82.81 94 ARG B C 1
ATOM 2201 O O . ARG B 1 94 ? -8.141 39.969 32.156 1 82.81 94 ARG B O 1
ATOM 2208 N N . PHE B 1 95 ? -6.711 39.219 30.469 1 80.75 95 PHE B N 1
ATOM 2209 C CA . PHE B 1 95 ? -7.797 38.969 29.531 1 80.75 95 PHE B CA 1
ATOM 2210 C C . PHE B 1 95 ? -7.621 37.625 28.828 1 80.75 95 PHE B C 1
ATOM 2212 O O . PHE B 1 95 ? -6.496 37.219 28.531 1 80.75 95 PHE B O 1
ATOM 2219 N N . THR B 1 96 ? -8.742 37 28.641 1 85.62 96 THR B N 1
ATOM 2220 C CA . THR B 1 96 ? -8.719 35.781 27.812 1 85.62 96 THR B CA 1
ATOM 2221 C C . THR B 1 96 ? -9.297 36.062 26.438 1 85.62 96 THR B C 1
ATOM 2223 O O . THR B 1 96 ? -10.398 36.625 26.312 1 85.62 96 THR B O 1
ATOM 2226 N N . VAL B 1 97 ? -8.516 35.781 25.5 1 84.75 97 VAL B N 1
ATOM 2227 C CA . VAL B 1 97 ? -8.922 36 24.109 1 84.75 97 VAL B CA 1
ATOM 2228 C C . VAL B 1 97 ? -8.898 34.688 23.344 1 84.75 97 VAL B C 1
ATOM 2230 O O . VAL B 1 97 ? -8.016 33.844 23.562 1 84.75 97 VAL B O 1
ATOM 2233 N N . ALA B 1 98 ? -9.938 34.531 22.453 1 90.31 98 ALA B N 1
ATOM 2234 C CA . ALA B 1 98 ? -9.984 33.344 21.594 1 90.31 98 ALA B CA 1
ATOM 2235 C C . ALA B 1 98 ? -9.258 33.562 20.281 1 90.31 98 ALA B C 1
ATOM 2237 O O . ALA B 1 98 ? -9.102 34.719 19.844 1 90.31 98 ALA B O 1
ATOM 2238 N N . GLY B 1 99 ? -8.758 32.469 19.688 1 93.31 99 GLY B N 1
ATOM 2239 C CA . GLY B 1 99 ? -8.164 32.531 18.375 1 93.31 99 GLY B CA 1
ATOM 2240 C C . GLY B 1 99 ? -8.352 31.25 17.578 1 93.31 99 GLY B C 1
ATOM 2241 O O . GLY B 1 99 ? -9.031 30.312 18.047 1 93.31 99 GLY B O 1
ATOM 2242 N N . ASP B 1 100 ? -7.824 31.344 16.328 1 95.31 100 ASP B N 1
ATOM 2243 C CA . ASP B 1 100 ? -7.922 30.188 15.438 1 95.31 100 ASP B CA 1
ATOM 2244 C C . ASP B 1 100 ? -6.773 30.188 14.43 1 95.31 100 ASP B C 1
ATOM 2246 O O . ASP B 1 100 ? -6.379 31.234 13.922 1 95.31 100 ASP B O 1
ATOM 2250 N N . ILE B 1 101 ? -6.297 29 14.25 1 95.62 101 ILE B N 1
ATOM 2251 C CA . ILE B 1 101 ? -5.309 28.797 13.203 1 95.62 101 ILE B CA 1
ATOM 2252 C C . ILE B 1 101 ? -5.93 28.016 12.047 1 95.62 101 ILE B C 1
ATOM 2254 O O . ILE B 1 101 ? -6.574 26.984 12.266 1 95.62 101 ILE B O 1
ATOM 2258 N N . ALA B 1 102 ? -5.77 28.5 10.844 1 96.56 102 ALA B N 1
ATOM 2259 C CA . ALA B 1 102 ? -6.156 27.766 9.641 1 96.56 102 ALA B CA 1
ATOM 2260 C C . ALA B 1 102 ? -4.934 27.219 8.914 1 96.56 102 ALA B C 1
ATOM 2262 O O . ALA B 1 102 ? -4.09 27.984 8.445 1 96.56 102 ALA B O 1
ATOM 2263 N N . LEU B 1 103 ? -4.84 25.875 8.836 1 96 103 LEU B N 1
ATOM 2264 C CA . LEU B 1 103 ? -3.762 25.219 8.094 1 96 103 LEU B CA 1
ATOM 2265 C C . LEU B 1 103 ? -4.309 24.438 6.914 1 96 103 LEU B C 1
ATOM 2267 O O . LEU B 1 103 ? -5.508 24.141 6.855 1 96 103 LEU B O 1
ATOM 2271 N N . ARG B 1 104 ? -3.451 24.141 5.949 1 96.56 104 ARG B N 1
ATOM 2272 C CA . ARG B 1 104 ? -3.752 23.266 4.824 1 96.56 104 ARG B CA 1
ATOM 2273 C C . ARG B 1 104 ? -2.719 22.156 4.703 1 96.56 104 ARG B C 1
ATOM 2275 O O . ARG B 1 104 ? -1.527 22.375 4.922 1 96.56 104 ARG B O 1
ATOM 2282 N N . ALA B 1 105 ? -3.164 21.031 4.398 1 95.88 105 ALA B N 1
ATOM 2283 C CA . ALA B 1 105 ? -2.295 19.891 4.141 1 95.88 105 ALA B CA 1
ATOM 2284 C C . ALA B 1 105 ? -2.688 19.188 2.844 1 95.88 105 ALA B C 1
ATOM 2286 O O . ALA B 1 105 ? -3.852 19.219 2.438 1 95.88 105 ALA B O 1
ATOM 2287 N N . THR B 1 106 ? -1.738 18.609 2.16 1 96.75 106 THR B N 1
ATOM 2288 C CA . THR B 1 106 ? -1.968 17.875 0.922 1 96.75 106 THR B CA 1
ATOM 2289 C C . THR B 1 106 ? -1.329 16.484 0.991 1 96.75 106 THR B C 1
ATOM 2291 O O . THR B 1 106 ? -0.168 16.344 1.383 1 96.75 106 THR B O 1
ATOM 2294 N N . ALA B 1 107 ? -2.125 15.477 0.668 1 96.88 107 ALA B N 1
ATOM 2295 C CA . ALA B 1 107 ? -1.582 14.125 0.51 1 96.88 107 ALA B CA 1
ATOM 2296 C C . ALA B 1 107 ? -0.966 13.945 -0.874 1 96.88 107 ALA B C 1
ATOM 2298 O O . ALA B 1 107 ? -1.647 14.102 -1.89 1 96.88 107 ALA B O 1
ATOM 2299 N N . ARG B 1 108 ? 0.33 13.594 -0.855 1 97.12 108 ARG B N 1
ATOM 2300 C CA . ARG B 1 108 ? 1.044 13.484 -2.123 1 97.12 108 ARG B CA 1
ATOM 2301 C C . ARG B 1 108 ? 1.705 12.117 -2.258 1 97.12 108 ARG B C 1
ATOM 2303 O O . ARG B 1 108 ? 2 11.461 -1.256 1 97.12 108 ARG B O 1
ATOM 2310 N N . ALA B 1 109 ? 1.849 11.727 -3.453 1 97.44 109 ALA B N 1
ATOM 2311 C CA . ALA B 1 109 ? 2.598 10.523 -3.803 1 97.44 109 ALA B CA 1
ATOM 2312 C C . ALA B 1 109 ? 3.941 10.875 -4.434 1 97.44 109 ALA B C 1
ATOM 2314 O O . ALA B 1 109 ? 4.039 11.844 -5.199 1 97.44 109 ALA B O 1
ATOM 2315 N N . ALA B 1 110 ? 4.961 10.086 -4.109 1 96.75 110 ALA B N 1
ATOM 2316 C CA . ALA B 1 110 ? 6.27 10.297 -4.73 1 96.75 110 ALA B CA 1
ATOM 2317 C C . ALA B 1 110 ? 6.992 8.969 -4.934 1 96.75 110 ALA B C 1
ATOM 2319 O O . ALA B 1 110 ? 6.598 7.941 -4.375 1 96.75 110 ALA B O 1
ATOM 2320 N N . LYS B 1 111 ? 7.961 8.914 -5.789 1 95 111 LYS B N 1
ATOM 2321 C CA . LYS B 1 111 ? 8.812 7.746 -5.977 1 95 111 LYS B CA 1
ATOM 2322 C C . LYS B 1 111 ? 9.633 7.457 -4.719 1 95 111 LYS B C 1
ATOM 2324 O O . LYS B 1 111 ? 10.078 8.383 -4.035 1 95 111 LYS B O 1
ATOM 2329 N N . PRO B 1 112 ? 9.945 6.309 -4.574 1 92.62 112 PRO B N 1
ATOM 2330 C CA . PRO B 1 112 ? 9.516 5.121 -5.309 1 92.62 112 PRO B CA 1
ATOM 2331 C C . PRO B 1 112 ? 8.07 4.727 -4.992 1 92.62 112 PRO B C 1
ATOM 2333 O O . PRO B 1 112 ? 7.312 4.371 -5.898 1 92.62 112 PRO B O 1
ATOM 2336 N N . LEU B 1 113 ? 7.656 4.742 -3.758 1 95.12 113 LEU B N 1
ATOM 2337 C CA . LEU B 1 113 ? 6.312 4.566 -3.213 1 95.12 113 LEU B CA 1
ATOM 2338 C C . LEU B 1 113 ? 6.188 5.246 -1.853 1 95.12 113 LEU B C 1
ATOM 2340 O O . LEU B 1 113 ? 6.133 4.574 -0.82 1 95.12 113 LEU B O 1
ATOM 2344 N N . LEU B 1 114 ? 6.121 6.547 -1.975 1 94.5 114 LEU B N 1
ATOM 2345 C CA . LEU B 1 114 ? 6 7.344 -0.76 1 94.5 114 LEU B CA 1
ATOM 2346 C C . LEU B 1 114 ? 4.621 7.992 -0.675 1 94.5 114 LEU B C 1
ATOM 2348 O O . LEU B 1 114 ? 4.113 8.516 -1.671 1 94.5 114 LEU B O 1
ATOM 2352 N N . LEU B 1 115 ? 4.02 7.867 0.445 1 94.38 115 LEU B N 1
ATOM 2353 C CA . LEU B 1 115 ? 2.85 8.656 0.819 1 94.38 115 LEU B CA 1
ATOM 2354 C C . LEU B 1 115 ? 3.24 9.797 1.753 1 94.38 115 LEU B C 1
ATOM 2356 O O . LEU B 1 115 ? 3.797 9.562 2.828 1 94.38 115 LEU B O 1
ATOM 2360 N N . MET B 1 116 ? 3.014 10.984 1.278 1 94.06 116 MET B N 1
ATOM 2361 C CA . MET B 1 116 ? 3.402 12.148 2.059 1 94.06 116 MET B CA 1
ATOM 2362 C C . MET B 1 116 ? 2.191 13.023 2.369 1 94.06 116 MET B C 1
ATOM 2364 O O . MET B 1 116 ? 1.334 13.234 1.509 1 94.06 116 MET B O 1
ATOM 2368 N N . VAL B 1 117 ? 2.066 13.469 3.547 1 93.69 117 VAL B N 1
ATOM 2369 C CA . VAL B 1 117 ? 1.11 14.516 3.904 1 93.69 117 VAL B CA 1
ATOM 2370 C C . VAL B 1 117 ? 1.849 15.82 4.176 1 93.69 117 VAL B C 1
ATOM 2372 O O . VAL B 1 117 ? 2.373 16.031 5.27 1 93.69 117 VAL B O 1
ATOM 2375 N N . ASN B 1 118 ? 1.861 16.688 3.199 1 92.81 118 ASN B N 1
ATOM 2376 C CA . ASN B 1 118 ? 2.559 17.969 3.303 1 92.81 118 ASN B CA 1
ATOM 2377 C C . ASN B 1 118 ? 1.683 19.031 3.959 1 92.81 118 ASN B C 1
ATOM 2379 O O . ASN B 1 118 ? 0.593 19.328 3.469 1 92.81 118 ASN B O 1
ATOM 2383 N N . VAL B 1 119 ? 2.17 19.594 5.066 1 93.44 119 VAL B N 1
ATOM 2384 C CA . VAL B 1 119 ? 1.453 20.656 5.766 1 93.44 119 VAL B CA 1
ATOM 2385 C C . VAL B 1 119 ? 2.072 22 5.426 1 93.44 119 VAL B C 1
ATOM 2387 O O . VAL B 1 119 ? 3.281 22.203 5.582 1 93.44 119 VAL B O 1
ATOM 2390 N N . GLU B 1 120 ? 1.268 22.906 4.961 1 94.81 120 GLU B N 1
ATOM 2391 C CA . GLU B 1 120 ? 1.748 24.266 4.684 1 94.81 120 GLU B CA 1
ATOM 2392 C C . GLU B 1 120 ? 1.996 25.031 5.977 1 94.81 120 GLU B C 1
ATOM 2394 O O . GLU B 1 120 ? 1.208 24.953 6.922 1 94.81 120 GLU B O 1
ATOM 2399 N N . LYS B 1 121 ? 3.078 25.75 5.988 1 95.25 121 LYS B N 1
ATOM 2400 C CA . LYS B 1 121 ? 3.375 26.625 7.125 1 95.25 121 LYS B CA 1
ATOM 2401 C C . LYS B 1 121 ? 2.439 27.828 7.16 1 95.25 121 LYS B C 1
ATOM 2403 O O . LYS B 1 121 ? 2.176 28.438 6.125 1 95.25 121 LYS B O 1
ATOM 2408 N N . PRO B 1 122 ? 1.935 28.109 8.32 1 96.31 122 PRO B N 1
ATOM 2409 C CA . PRO B 1 122 ? 0.982 29.219 8.367 1 96.31 122 PRO B CA 1
ATOM 2410 C C . PRO B 1 122 ? 1.662 30.578 8.266 1 96.31 122 PRO B C 1
ATOM 2412 O O . PRO B 1 122 ? 2.768 30.766 8.781 1 96.31 122 PRO B O 1
ATOM 2415 N N . LEU B 1 123 ? 0.995 31.5 7.57 1 96.75 123 LEU B N 1
ATOM 2416 C CA . LEU B 1 123 ? 1.297 32.938 7.656 1 96.75 123 LEU B CA 1
ATOM 2417 C C . LEU B 1 123 ? 0.532 33.594 8.805 1 96.75 123 LEU B C 1
ATOM 2419 O O . LEU B 1 123 ? -0.469 33.031 9.273 1 96.75 123 LEU B O 1
ATOM 2423 N N . PRO B 1 124 ? 1.041 34.719 9.266 1 95.19 124 PRO B N 1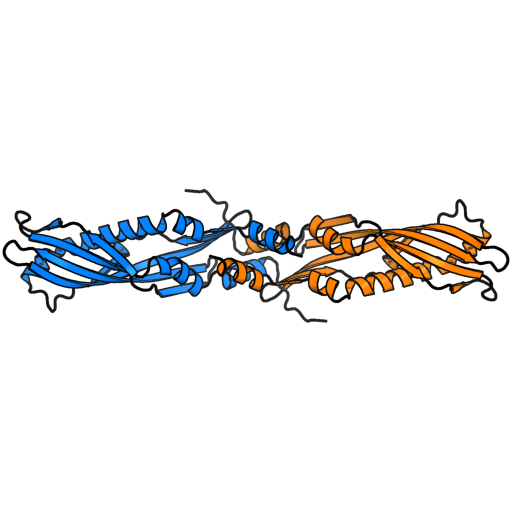
ATOM 2424 C CA . PRO B 1 124 ? 0.281 35.406 10.312 1 95.19 124 PRO B CA 1
ATOM 2425 C C . PRO B 1 124 ? -1.171 35.656 9.914 1 95.19 124 PRO B C 1
ATOM 2427 O O . PRO B 1 124 ? -2.064 35.625 10.758 1 95.19 124 PRO B O 1
ATOM 2430 N N . SER B 1 125 ? -1.404 35.844 8.625 1 94.62 125 SER B N 1
ATOM 2431 C CA . SER B 1 125 ? -2.756 36.094 8.141 1 94.62 125 SER B CA 1
ATOM 2432 C C . SER B 1 125 ? -3.643 34.875 8.289 1 94.62 125 SER B C 1
ATOM 2434 O O . SER B 1 125 ? -4.867 34.969 8.203 1 94.62 125 SER B O 1
ATOM 2436 N N . ASP B 1 126 ? -3.088 33.688 8.492 1 96.5 126 ASP B N 1
ATOM 2437 C CA . ASP B 1 126 ? -3.842 32.438 8.672 1 96.5 126 ASP B CA 1
ATOM 2438 C C . ASP B 1 126 ? -4.281 32.281 10.125 1 96.5 126 ASP B C 1
ATOM 2440 O O . ASP B 1 126 ? -4.855 31.234 10.492 1 96.5 126 ASP B O 1
ATOM 2444 N N . ILE B 1 127 ? -3.898 33.219 10.953 1 94.94 127 ILE B N 1
ATOM 2445 C CA . ILE B 1 127 ? -4.219 33.188 12.375 1 94.94 127 ILE B CA 1
ATOM 2446 C C . ILE B 1 127 ? -5.18 34.344 12.695 1 94.94 127 ILE B C 1
ATOM 2448 O O . ILE B 1 127 ? -4.949 35.5 12.305 1 94.94 127 ILE B O 1
ATOM 2452 N N . THR B 1 128 ? -6.289 34.031 13.266 1 93.44 128 THR B N 1
ATOM 2453 C CA . THR B 1 128 ? -7.238 35.031 13.734 1 93.44 128 THR B CA 1
ATOM 2454 C C . THR B 1 128 ? -7.242 35.125 15.258 1 93.44 128 THR B C 1
ATOM 2456 O O . THR B 1 128 ? -7.168 34.094 15.938 1 93.44 128 THR B O 1
ATOM 2459 N N . VAL B 1 129 ? -7.16 36.281 15.836 1 88 129 VAL B N 1
ATOM 2460 C CA . VAL B 1 129 ? -7.254 36.531 17.266 1 88 129 VAL B CA 1
ATOM 2461 C C . VAL B 1 129 ? -8.492 37.375 17.547 1 88 129 VAL B C 1
ATOM 2463 O O . VAL B 1 129 ? -8.672 38.469 16.969 1 88 129 VAL B O 1
ATOM 2466 N N . ASN B 1 130 ? -9.445 36.844 18.328 1 82.31 130 ASN B N 1
ATOM 2467 C CA . ASN B 1 130 ? -10.68 37.531 18.656 1 82.31 130 ASN B CA 1
ATOM 2468 C C . ASN B 1 130 ? -10.578 38.25 19.984 1 82.31 130 ASN B C 1
ATOM 2470 O O . ASN B 1 130 ? -10.945 37.719 21.031 1 82.31 130 ASN B O 1
ATOM 2474 N N . VAL B 1 131 ? -10.055 39.406 20.016 1 69.06 131 VAL B N 1
ATOM 2475 C CA . VAL B 1 131 ? -9.969 40.188 21.234 1 69.06 131 VAL B CA 1
ATOM 2476 C C . VAL B 1 131 ? -11.336 40.781 21.562 1 69.06 131 VAL B C 1
ATOM 2478 O O . VAL B 1 131 ? -11.914 41.531 20.766 1 69.06 131 VAL B O 1
ATOM 2481 N N . SER B 1 132 ? -12.234 40.031 22.312 1 60.88 132 SER B N 1
ATOM 2482 C CA . SER B 1 132 ? -13.547 40.562 22.656 1 60.88 132 SER B CA 1
ATOM 2483 C C . SER B 1 132 ? -13.422 41.781 23.578 1 60.88 132 SER B C 1
ATOM 2485 O O . SER B 1 132 ? -12.578 41.781 24.469 1 60.88 132 SER B O 1
ATOM 2487 N N . SER B 1 133 ? -13.781 42.875 23.109 1 55.72 133 SER B N 1
ATOM 2488 C CA . SER B 1 133 ? -13.852 44.156 23.766 1 55.72 133 SER B CA 1
ATOM 2489 C C . SER B 1 133 ? -14.766 44.125 24.984 1 55.72 133 SER B C 1
ATOM 2491 O O . SER B 1 133 ? -14.859 45.094 25.734 1 55.72 133 SER B O 1
ATOM 2493 N N . LYS B 1 134 ? -15.625 43.156 25.203 1 56.06 134 LYS B N 1
ATOM 2494 C CA . LYS B 1 134 ? -16.703 43.406 26.156 1 56.06 134 LYS B CA 1
ATOM 2495 C C . LYS B 1 134 ? -16.141 43.781 27.516 1 56.06 134 LYS B C 1
ATOM 2497 O O . LYS B 1 134 ? -16.781 44.531 28.281 1 56.06 134 LYS B O 1
ATOM 2502 N N . SER B 1 135 ? -15.023 43.156 27.75 1 53.59 135 SER B N 1
ATOM 2503 C CA . SER B 1 135 ? -14.641 43.5 29.125 1 53.59 135 SER B CA 1
ATOM 2504 C C . SER B 1 135 ? -13.406 44.406 29.141 1 53.59 135 SER B C 1
ATOM 2506 O O . SER B 1 135 ? -12.891 44.719 30.219 1 53.59 135 SER B O 1
ATOM 2508 N N . ILE B 1 136 ? -12.977 44.594 27.969 1 57.53 136 ILE B N 1
ATOM 2509 C CA . ILE B 1 136 ? -11.742 45.375 27.969 1 57.53 136 ILE B CA 1
ATOM 2510 C C . ILE B 1 136 ? -12.07 46.844 27.828 1 57.53 136 ILE B C 1
ATOM 2512 O O . ILE B 1 136 ? -12.734 47.25 26.859 1 57.53 136 ILE B O 1
ATOM 2516 N N . ARG B 1 137 ? -11.945 47.531 28.891 1 60.66 137 ARG B N 1
ATOM 2517 C CA . ARG B 1 137 ? -12.133 48.969 28.828 1 60.66 137 ARG B CA 1
ATOM 2518 C C . ARG B 1 137 ? -11.43 49.594 27.609 1 60.66 137 ARG B C 1
ATOM 2520 O O . ARG B 1 137 ? -10.453 49 27.109 1 60.66 137 ARG B O 1
ATOM 2527 N N . GLY B 1 138 ? -12.016 50.5 26.953 1 57.94 138 GLY B N 1
ATOM 2528 C CA . GLY B 1 138 ? -11.609 51.188 25.734 1 57.94 138 GLY B CA 1
ATOM 2529 C C . GLY B 1 138 ? -10.117 51.469 25.672 1 57.94 138 GLY B C 1
ATOM 2530 O O . GLY B 1 138 ? -9.492 51.312 24.625 1 57.94 138 GLY B O 1
ATOM 2531 N N . GLU B 1 139 ? -9.5 51.938 26.734 1 57.44 139 GLU B N 1
ATOM 2532 C CA . GLU B 1 139 ? -8.086 52.312 26.75 1 57.44 139 GLU B CA 1
ATOM 2533 C C . GLU B 1 139 ? -7.203 51.062 26.578 1 57.44 139 GLU B C 1
ATOM 2535 O O . GLU B 1 139 ? -6.207 51.094 25.859 1 57.44 139 GLU B O 1
ATOM 2540 N N . VAL B 1 140 ? -7.523 50.031 27.219 1 62.34 140 VAL B N 1
ATOM 2541 C CA . VAL B 1 140 ? -6.754 48.781 27.156 1 62.34 140 VAL B CA 1
ATOM 2542 C C . VAL B 1 140 ? -6.859 48.188 25.75 1 62.34 140 VAL B C 1
ATOM 2544 O O . VAL B 1 140 ? -5.887 47.656 25.234 1 62.34 140 VAL B O 1
ATOM 2547 N N . LEU B 1 141 ? -7.906 48.5 25.172 1 62.59 141 LEU B N 1
ATOM 2548 C CA . LEU B 1 141 ? -8.109 48 23.812 1 62.59 141 LEU B CA 1
ATOM 2549 C C . LEU B 1 141 ? -7.129 48.625 22.844 1 62.59 141 LEU B C 1
ATOM 2551 O O . LEU B 1 141 ? -6.629 47.969 21.922 1 62.59 141 LEU B O 1
ATOM 2555 N N . ARG B 1 142 ? -6.895 49.938 23.016 1 63.81 142 ARG B N 1
ATOM 2556 C CA . ARG B 1 142 ? -5.945 50.625 22.156 1 63.81 142 ARG B CA 1
ATOM 2557 C C . ARG B 1 142 ? -4.543 50.062 22.297 1 63.81 142 ARG B C 1
ATOM 2559 O O . ARG B 1 142 ? -3.787 50 21.328 1 63.81 142 ARG B O 1
ATOM 2566 N N . MET B 1 143 ? -4.305 49.719 23.531 1 64.06 143 MET B N 1
ATOM 2567 C CA . MET B 1 143 ? -2.982 49.156 23.781 1 64.06 143 MET B CA 1
ATOM 2568 C C . MET B 1 143 ? -2.83 47.781 23.141 1 64.06 143 MET B C 1
ATOM 2570 O O . MET B 1 143 ? -1.716 47.344 22.828 1 64.06 143 MET B O 1
ATOM 2574 N N . LEU B 1 144 ? -4.016 47.219 22.922 1 65.94 144 LEU B N 1
ATOM 2575 C CA . LEU B 1 144 ? -3.998 45.875 22.438 1 65.94 144 LEU B CA 1
ATOM 2576 C C . LEU B 1 144 ? -3.971 45.844 20.906 1 65.94 144 LEU B C 1
ATOM 2578 O O . LEU B 1 144 ? -3.721 44.781 20.312 1 65.94 144 LEU B O 1
ATOM 2582 N N . ALA B 1 145 ? -4.184 47 20.203 1 66 145 ALA B N 1
ATOM 2583 C CA . ALA B 1 145 ? -4.195 47.031 18.75 1 66 145 ALA B CA 1
ATOM 2584 C C . ALA B 1 145 ? -2.91 46.438 18.188 1 66 145 ALA B C 1
ATOM 2586 O O . ALA B 1 145 ? -2.951 45.625 17.234 1 66 145 ALA B O 1
ATOM 2587 N N . GLY B 1 146 ? -1.736 46.688 18.75 1 69.19 146 GLY B N 1
ATOM 2588 C CA . GLY B 1 146 ? -0.469 46.188 18.25 1 69.19 146 GLY B CA 1
ATOM 2589 C C . GLY B 1 146 ? -0.161 44.781 18.766 1 69.19 146 GLY B C 1
ATOM 2590 O O . GLY B 1 146 ? 0.706 44.094 18.219 1 69.19 146 GLY B O 1
ATOM 2591 N N . ILE B 1 147 ? -0.944 44.375 19.609 1 75.69 147 ILE B N 1
ATOM 2592 C CA . ILE B 1 147 ? -0.653 43.094 20.281 1 75.69 147 ILE B CA 1
ATOM 2593 C C . ILE B 1 147 ? -1.164 41.938 19.422 1 75.69 147 ILE B C 1
ATOM 2595 O O . ILE B 1 147 ? -0.545 40.875 19.375 1 75.69 147 ILE B O 1
ATOM 2599 N N . ASP B 1 148 ? -2.289 42.25 18.672 1 81.75 148 ASP B N 1
ATOM 2600 C CA . ASP B 1 148 ? -2.867 41.25 17.797 1 81.75 148 ASP B CA 1
ATOM 2601 C C . ASP B 1 148 ? -1.855 40.781 16.766 1 81.75 148 ASP B C 1
ATOM 2603 O O . ASP B 1 148 ? -1.632 39.562 16.609 1 81.75 148 ASP B O 1
ATOM 2607 N N . ASP B 1 149 ? -1.178 41.719 16.047 1 84.62 149 ASP B N 1
ATOM 2608 C CA . ASP B 1 149 ? -0.205 41.406 15.008 1 84.62 149 ASP B CA 1
ATOM 2609 C C . ASP B 1 149 ? 0.963 40.594 15.586 1 84.62 149 ASP B C 1
ATOM 2611 O O . ASP B 1 149 ? 1.461 39.656 14.953 1 84.62 149 ASP B O 1
ATOM 2615 N N . GLU B 1 150 ? 1.356 41.062 16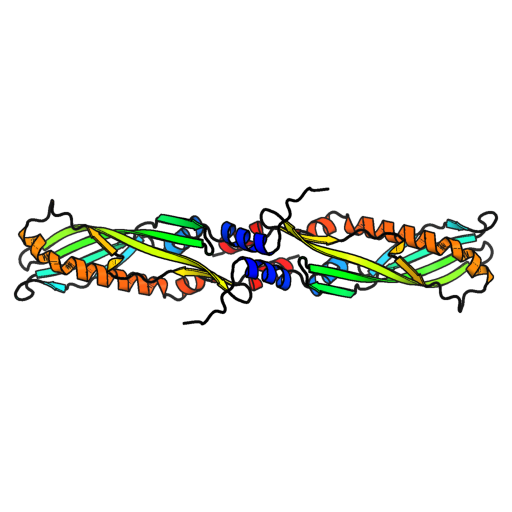.766 1 84.38 150 GLU B N 1
ATOM 2616 C CA . GLU B 1 150 ? 2.477 40.375 17.406 1 84.38 150 GLU B CA 1
ATOM 2617 C C . GLU B 1 150 ? 2.111 38.969 17.797 1 84.38 150 GLU B C 1
ATOM 2619 O O . GLU B 1 150 ? 2.916 38.031 17.625 1 84.38 150 GLU B O 1
ATOM 2624 N N . ILE B 1 151 ? 0.91 38.781 18.297 1 86.5 151 ILE B N 1
ATOM 2625 C CA . ILE B 1 151 ? 0.444 37.438 18.672 1 86.5 151 ILE B CA 1
ATOM 2626 C C . ILE B 1 151 ? 0.384 36.531 17.438 1 86.5 151 ILE B C 1
ATOM 2628 O O . ILE B 1 151 ? 0.859 35.406 17.453 1 86.5 151 ILE B O 1
ATOM 2632 N N . ARG B 1 152 ? -0.133 37.094 16.391 1 92.19 152 ARG B N 1
ATOM 2633 C CA . ARG B 1 152 ? -0.235 36.312 15.148 1 92.19 152 ARG B CA 1
ATOM 2634 C C . ARG B 1 152 ? 1.144 35.906 14.641 1 92.19 152 ARG B C 1
ATOM 2636 O O . ARG B 1 152 ? 1.337 34.75 14.219 1 92.19 152 ARG B O 1
ATOM 2643 N N . ARG B 1 153 ? 2.074 36.844 14.695 1 92.19 153 ARG B N 1
ATOM 2644 C CA . ARG B 1 153 ? 3.434 36.531 14.25 1 92.19 153 ARG B CA 1
ATOM 2645 C C . ARG B 1 153 ? 4.07 35.469 15.109 1 92.19 153 ARG B C 1
ATOM 2647 O O . ARG B 1 153 ? 4.695 34.531 14.586 1 92.19 153 ARG B O 1
ATOM 2654 N N . PHE B 1 154 ? 3.865 35.594 16.359 1 91.19 154 PHE B N 1
ATOM 2655 C CA . PHE B 1 154 ? 4.469 34.625 17.297 1 91.19 154 PHE B CA 1
ATOM 2656 C C . PHE B 1 154 ? 3.85 33.25 17.125 1 91.19 154 PHE B C 1
ATOM 2658 O O . PHE B 1 154 ? 4.562 32.25 17.109 1 91.19 154 PHE B O 1
ATOM 2665 N N . VAL B 1 155 ? 2.559 33.156 17.047 1 92.75 155 VAL B N 1
ATOM 2666 C CA . VAL B 1 155 ? 1.861 31.906 16.875 1 92.75 155 VAL B CA 1
ATOM 2667 C C . VAL B 1 155 ? 2.297 31.234 15.578 1 92.75 155 VAL B C 1
ATOM 2669 O O . VAL B 1 155 ? 2.576 30.047 15.539 1 92.75 155 VAL B O 1
ATOM 2672 N N . ALA B 1 156 ? 2.352 32 14.508 1 95.31 156 ALA B N 1
ATOM 2673 C CA . ALA B 1 156 ? 2.789 31.484 13.219 1 95.31 156 ALA B CA 1
ATOM 2674 C C . ALA B 1 156 ? 4.188 30.875 13.32 1 95.31 156 ALA B C 1
ATOM 2676 O O . ALA B 1 156 ? 4.438 29.781 12.797 1 95.31 156 ALA B O 1
ATOM 2677 N N . GLN B 1 157 ? 5.074 31.547 14.023 1 94.5 157 GLN B N 1
ATOM 2678 C CA . GLN B 1 157 ? 6.445 31.078 14.195 1 94.5 157 GLN B CA 1
ATOM 2679 C C . GLN B 1 157 ? 6.48 29.781 14.992 1 94.5 157 GLN B C 1
ATOM 2681 O O . GLN B 1 157 ? 7.207 28.844 14.641 1 94.5 157 GLN B O 1
ATOM 2686 N N . TYR B 1 158 ? 5.703 29.781 16.031 1 92.06 158 TYR B N 1
ATOM 2687 C CA . TYR B 1 158 ? 5.664 28.578 16.859 1 92.06 158 TYR B CA 1
ATOM 2688 C C . TYR B 1 158 ? 5.168 27.375 16.078 1 92.06 158 TYR B C 1
ATOM 2690 O O . TYR B 1 158 ? 5.785 26.312 16.109 1 92.06 158 TYR B O 1
ATOM 2698 N N . VAL B 1 159 ? 4.074 27.5 15.422 1 92.56 159 VAL B N 1
ATOM 2699 C CA . VAL B 1 159 ? 3.463 26.406 14.68 1 92.56 159 VAL B CA 1
ATOM 2700 C C . VAL B 1 159 ? 4.398 25.953 13.562 1 92.56 159 VAL B C 1
ATOM 2702 O O . VAL B 1 159 ? 4.523 24.75 13.297 1 92.56 159 VAL B O 1
ATOM 2705 N N . THR B 1 160 ? 5.055 26.922 12.883 1 94.69 160 THR B N 1
ATOM 2706 C CA . THR B 1 160 ? 6.039 26.578 11.859 1 94.69 160 THR B CA 1
ATOM 2707 C C . THR B 1 160 ? 7.145 25.703 12.445 1 94.69 160 THR B C 1
ATOM 2709 O O . THR B 1 160 ? 7.535 24.703 11.844 1 94.69 160 THR B O 1
ATOM 2712 N N . ALA B 1 161 ? 7.602 26.078 13.594 1 92.31 161 ALA B N 1
ATOM 2713 C CA . ALA B 1 161 ? 8.656 25.312 14.25 1 92.31 161 ALA B CA 1
ATOM 2714 C C . ALA B 1 161 ? 8.18 23.891 14.586 1 92.31 161 ALA B C 1
ATOM 2716 O O . ALA B 1 161 ? 8.945 22.938 14.461 1 92.31 161 ALA B O 1
ATOM 2717 N N . GLU B 1 162 ? 6.941 23.766 15 1 89.56 162 GLU B N 1
ATOM 2718 C CA . GLU B 1 162 ? 6.371 22.469 15.32 1 89.56 162 GLU B CA 1
ATOM 2719 C C . GLU B 1 162 ? 6.258 21.594 14.07 1 89.56 162 GLU B C 1
ATOM 2721 O O . GLU B 1 162 ? 6.57 20.406 14.102 1 89.56 162 GLU B O 1
ATOM 2726 N N . ILE B 1 163 ? 5.812 22.156 12.977 1 90.25 163 ILE B N 1
ATOM 2727 C CA . ILE B 1 163 ? 5.66 21.453 11.711 1 90.25 163 ILE B CA 1
ATOM 2728 C C . ILE B 1 163 ? 7.027 20.984 11.211 1 90.25 163 ILE B C 1
ATOM 2730 O O . ILE B 1 163 ? 7.156 19.891 10.648 1 90.25 163 ILE B O 1
ATOM 2734 N N . ASP B 1 164 ? 8.094 21.781 11.539 1 92 164 ASP B N 1
ATOM 2735 C CA . ASP B 1 164 ? 9.43 21.516 11.023 1 92 164 ASP B CA 1
ATOM 2736 C C . ASP B 1 164 ? 10.211 20.594 11.953 1 92 164 ASP B C 1
ATOM 2738 O O . ASP B 1 164 ? 11.336 20.203 11.648 1 92 164 ASP B O 1
ATOM 2742 N N . SER B 1 165 ? 9.594 20.312 13.086 1 90.44 165 SER B N 1
ATOM 2743 C CA . SER B 1 165 ? 10.305 19.422 14 1 90.44 165 SER B CA 1
ATOM 2744 C C . SER B 1 165 ? 10.609 18.078 13.328 1 90.44 165 SER B C 1
ATOM 2746 O O . SER B 1 165 ? 9.844 17.625 12.477 1 90.44 165 SER B O 1
ATOM 2748 N N . PRO B 1 166 ? 11.727 17.391 13.703 1 89.25 166 PRO B N 1
ATOM 2749 C CA . PRO B 1 166 ? 12.078 16.094 13.117 1 89.25 166 PRO B CA 1
ATOM 2750 C C . PRO B 1 166 ? 10.977 15.055 13.289 1 89.25 166 PRO B C 1
ATOM 2752 O O . PRO B 1 166 ? 10.703 14.281 12.367 1 89.25 166 PRO B O 1
ATOM 2755 N N . GLN B 1 167 ? 10.383 15.031 14.438 1 85.5 167 GLN B N 1
ATOM 2756 C CA . GLN B 1 167 ? 9.312 14.078 14.711 1 85.5 167 GLN B CA 1
ATOM 2757 C C . GLN B 1 167 ? 8.117 14.32 13.789 1 85.5 167 GLN B C 1
ATOM 2759 O O . GLN B 1 167 ? 7.57 13.375 13.219 1 85.5 167 GLN B O 1
ATOM 2764 N N . SER B 1 168 ? 7.77 15.609 13.625 1 85.62 168 SER B N 1
ATOM 2765 C CA . SER B 1 168 ? 6.652 15.961 12.75 1 85.62 168 SER B CA 1
ATOM 2766 C C . SER B 1 168 ? 6.973 15.656 11.297 1 85.62 168 SER B C 1
ATOM 2768 O O . SER B 1 168 ? 6.133 15.141 10.562 1 85.62 168 SER B O 1
ATOM 2770 N N . GLN B 1 169 ? 8.195 15.938 10.914 1 87.56 169 GLN B N 1
ATOM 2771 C CA . GLN B 1 169 ? 8.609 15.68 9.539 1 87.56 169 GLN B CA 1
ATOM 2772 C C . GLN B 1 169 ? 8.586 14.18 9.227 1 87.56 169 GLN B C 1
ATOM 2774 O O . GLN B 1 169 ? 8.141 13.766 8.156 1 87.56 169 GLN B O 1
ATOM 2779 N N . ALA B 1 170 ? 8.984 13.422 10.18 1 84.25 170 ALA B N 1
ATOM 2780 C CA . ALA B 1 170 ? 9.008 11.969 9.984 1 84.25 170 ALA B CA 1
ATOM 2781 C C . ALA B 1 170 ? 7.594 11.406 9.891 1 84.25 170 ALA B C 1
ATOM 2783 O O . ALA B 1 170 ? 7.348 10.461 9.133 1 84.25 170 ALA B O 1
ATOM 2784 N N . ALA B 1 171 ? 6.754 12.031 10.602 1 82.69 171 ALA B N 1
ATOM 2785 C CA . ALA B 1 171 ? 5.375 11.547 10.648 1 82.69 171 ALA B CA 1
ATOM 2786 C C . ALA B 1 171 ? 4.629 11.883 9.359 1 82.69 171 ALA B C 1
ATOM 2788 O O . ALA B 1 171 ? 3.566 11.32 9.086 1 82.69 171 ALA B O 1
ATOM 2789 N N . GLN B 1 172 ? 5.219 12.719 8.539 1 87.38 172 GLN B N 1
ATOM 2790 C CA . GLN B 1 172 ? 4.539 13.188 7.336 1 87.38 172 GLN B CA 1
ATOM 2791 C C . GLN B 1 172 ? 4.816 12.258 6.156 1 87.38 172 GLN B C 1
ATOM 2793 O O . GLN B 1 172 ? 4.242 12.43 5.078 1 87.38 172 GLN B O 1
ATOM 2798 N N . VAL B 1 173 ? 5.664 11.219 6.375 1 88.5 173 VAL B N 1
ATOM 2799 C CA . VAL B 1 173 ? 6.066 10.391 5.242 1 88.5 173 VAL B CA 1
ATOM 2800 C C . VAL B 1 173 ? 5.902 8.914 5.598 1 88.5 173 VAL B C 1
ATOM 2802 O O . VAL B 1 173 ? 6.371 8.469 6.645 1 88.5 173 VAL B O 1
ATOM 2805 N N . ILE B 1 174 ? 5.27 8.219 4.785 1 87.19 174 ILE B N 1
ATOM 2806 C CA . ILE B 1 174 ? 5.195 6.766 4.875 1 87.19 174 ILE B CA 1
ATOM 2807 C C . ILE B 1 174 ? 5.902 6.137 3.678 1 87.19 174 ILE B C 1
ATOM 2809 O O . ILE B 1 174 ? 5.574 6.438 2.527 1 87.19 174 ILE B O 1
ATOM 2813 N N . ASP B 1 175 ? 6.824 5.309 3.998 1 91 175 ASP B N 1
ATOM 2814 C CA . ASP B 1 175 ? 7.496 4.523 2.969 1 91 175 ASP B CA 1
ATOM 2815 C C . ASP B 1 175 ? 6.742 3.225 2.693 1 91 175 ASP B C 1
ATOM 2817 O O . ASP B 1 175 ? 6.938 2.227 3.391 1 91 175 ASP B O 1
ATOM 2821 N N . VAL B 1 176 ? 6.023 3.209 1.668 1 90.5 176 VAL B N 1
ATOM 2822 C CA . VAL B 1 176 ? 5.141 2.09 1.359 1 90.5 176 VAL B CA 1
ATOM 2823 C C . VAL B 1 176 ? 5.969 0.892 0.898 1 90.5 176 VAL B C 1
ATOM 2825 O O . VAL B 1 176 ? 5.613 -0.257 1.175 1 90.5 176 VAL B O 1
ATOM 2828 N N . THR B 1 177 ? 7.09 1.141 0.203 1 89.31 177 THR B N 1
ATOM 2829 C CA . THR B 1 177 ? 7.969 0.052 -0.21 1 89.31 177 THR B CA 1
ATOM 2830 C C . THR B 1 177 ? 8.422 -0.765 0.998 1 89.31 177 THR B C 1
ATOM 2832 O O . THR B 1 177 ? 8.336 -1.994 0.99 1 89.31 177 THR B O 1
ATOM 2835 N N . HIS B 1 178 ? 8.789 -0.116 1.967 1 85.56 178 HIS B N 1
ATOM 2836 C CA . HIS B 1 178 ? 9.258 -0.765 3.186 1 85.56 178 HIS B CA 1
ATOM 2837 C C . HIS B 1 178 ? 8.141 -1.554 3.855 1 85.56 178 HIS B C 1
ATOM 2839 O O . HIS B 1 178 ? 8.359 -2.662 4.348 1 85.56 178 HIS B O 1
ATOM 2845 N N . GLN B 1 179 ? 7.004 -0.999 3.836 1 82 179 GLN B N 1
ATOM 2846 C CA . GLN B 1 179 ? 5.863 -1.667 4.449 1 82 179 GLN B CA 1
ATOM 2847 C C . GLN B 1 179 ? 5.516 -2.955 3.709 1 82 179 GLN B C 1
ATOM 2849 O O . GLN B 1 179 ? 5.164 -3.961 4.332 1 82 179 GLN B O 1
ATOM 2854 N N . LEU B 1 180 ? 5.645 -2.908 2.438 1 81.94 180 LEU B N 1
ATOM 2855 C CA . LEU B 1 180 ? 5.371 -4.074 1.605 1 81.94 180 LEU B CA 1
ATOM 2856 C C . LEU B 1 180 ? 6.383 -5.184 1.875 1 81.94 180 LEU B C 1
ATOM 2858 O O . LEU B 1 180 ? 6.016 -6.359 1.959 1 81.94 180 LEU B O 1
ATOM 2862 N N . GLU B 1 181 ? 7.598 -4.84 2.023 1 80 181 GLU B N 1
ATOM 2863 C CA . GLU B 1 181 ? 8.641 -5.816 2.303 1 80 181 GLU B CA 1
ATOM 2864 C C . GLU B 1 181 ? 8.414 -6.5 3.648 1 80 181 GLU B C 1
ATOM 2866 O O . GLU B 1 181 ? 8.633 -7.707 3.781 1 80 181 GLU B O 1
ATOM 2871 N N . ALA B 1 182 ? 7.891 -5.781 4.531 1 76.25 182 ALA B N 1
ATOM 2872 C CA . ALA B 1 182 ? 7.629 -6.332 5.855 1 76.25 182 ALA B CA 1
ATOM 2873 C C . ALA B 1 182 ? 6.477 -7.332 5.816 1 76.25 182 ALA B C 1
ATOM 2875 O O . ALA B 1 182 ? 6.492 -8.336 6.535 1 76.25 182 ALA B O 1
ATOM 2876 N N . THR B 1 183 ? 5.555 -7.07 5.027 1 73 183 THR B N 1
ATOM 2877 C CA . THR B 1 183 ? 4.383 -7.93 4.902 1 73 183 THR B CA 1
ATOM 2878 C C . THR B 1 183 ? 4.746 -9.25 4.234 1 73 183 THR B C 1
ATOM 2880 O O . THR B 1 183 ? 4.27 -10.312 4.645 1 73 183 THR B O 1
ATOM 2883 N N . TRP B 1 184 ? 5.559 -9.164 3.195 1 69.69 184 TRP B N 1
ATOM 2884 C CA . TRP B 1 184 ? 5.953 -10.359 2.465 1 69.69 184 TRP B CA 1
ATOM 2885 C C . TRP B 1 184 ? 6.906 -11.219 3.295 1 69.69 184 TRP B C 1
ATOM 2887 O O . TRP B 1 184 ? 6.941 -12.438 3.141 1 69.69 184 TRP B O 1
ATOM 2897 N N . ALA B 1 185 ? 7.801 -10.617 4.09 1 60.09 185 ALA B N 1
ATOM 2898 C CA . ALA B 1 185 ? 8.773 -11.328 4.918 1 60.09 185 ALA B CA 1
ATOM 2899 C C . ALA B 1 185 ? 8.086 -12.062 6.066 1 60.09 185 ALA B C 1
ATOM 2901 O O . ALA B 1 185 ? 8.648 -12.992 6.641 1 60.09 185 ALA B O 1
ATOM 2902 N N . ASP B 1 186 ? 6.941 -11.617 6.477 1 52.78 186 ASP B N 1
ATOM 2903 C CA . ASP B 1 186 ? 6.266 -12.281 7.59 1 52.78 186 ASP B CA 1
ATOM 2904 C C . ASP B 1 186 ? 5.457 -13.477 7.105 1 52.78 186 ASP B C 1
ATOM 2906 O O . ASP B 1 186 ? 4.496 -13.32 6.348 1 52.78 186 ASP B O 1
ATOM 2910 N N . PRO B 1 187 ? 5.934 -14.719 7.277 1 46.16 187 PRO B N 1
ATOM 2911 C CA . PRO B 1 187 ? 5.262 -15.984 6.953 1 46.16 187 PRO B CA 1
ATOM 2912 C C . PRO B 1 187 ? 3.842 -16.047 7.516 1 46.16 187 PRO B C 1
ATOM 2914 O O . PRO B 1 187 ? 3.537 -15.406 8.516 1 46.16 187 PRO B O 1
#